Protein AF-A0AAD5LHU3-F1 (afdb_monomer_lite)

Foldseek 3Di: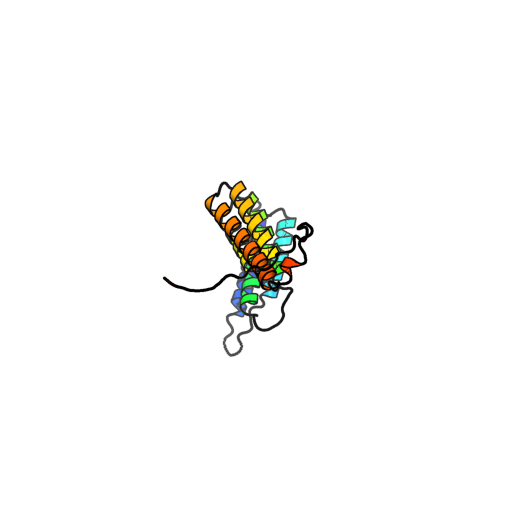
DPVVVVVVLVVLLVVLVVQQVVLCDDDDDDSPHRPLVVSLVSLQVSLVVCVVVVNLLSSLVSLVVSLVSLLVVVVVPVPDDDDDSQQVSLVSLQSSLVSCLVVLPLVSNVVSLVSSLVRDPDLVSNLVSLQVQLVSCVVSVNNVRNVVSVVSNVVSVVVVVVVVVVVDDPVVVVPPDPPDPDDDPDDDDDDDDDDD

Secondary structure (DSSP, 8-state):
--HHHHHHHHHHHHHHHHHHHHTT--SSS------HHHHHHHHHHHHHHHHHTT-HHHHHHHHHHHHHHHHHHHTT-TTS--SSHHHHHHHHHHHHHHHHHTTT-HHHHHHHHHHHHHH---HHHHHHHHHHHHHHHHHTT-HHHHHHHHHHHHHHHHHHHHHHHHHS-TTTTTT--TT-----------------

pLDDT: mean 73.48, std 20.43, range [30.03, 96.81]

Organism: NCBI:txid1820382

InterPro domains:
  IPR039494 Factor VIII intron 22 protein [PTHR16797] (5-161)

Structure (mmCIF, N/CA/C/O backbone):
data_AF-A0AAD5LHU3-F1
#
_entry.id   AF-A0AAD5LHU3-F1
#
loop_
_atom_site.group_PDB
_atom_site.id
_atom_site.type_symbol
_atom_site.label_atom_id
_atom_site.label_alt_id
_atom_site.label_comp_id
_atom_site.label_asym_id
_atom_site.label_entity_id
_atom_site.label_seq_id
_atom_site.pdbx_PDB_ins_code
_atom_site.Cartn_x
_atom_site.Cartn_y
_atom_site.Cartn_z
_atom_site.occupancy
_atom_site.B_iso_or_equiv
_atom_site.auth_seq_id
_atom_site.auth_comp_id
_atom_site.auth_asym_id
_atom_site.auth_atom_id
_atom_site.pdbx_PDB_model_num
ATOM 1 N N . MET A 1 1 ? -21.250 8.816 14.421 1.00 54.22 1 MET A N 1
ATOM 2 C CA . MET A 1 1 ? -20.133 7.956 14.856 1.00 54.22 1 MET A CA 1
ATOM 3 C C . MET A 1 1 ? -20.465 7.511 16.259 1.00 54.22 1 MET A C 1
ATOM 5 O O . MET A 1 1 ? -20.464 8.360 17.143 1.00 54.22 1 MET A O 1
ATOM 9 N N . ASP A 1 2 ? -20.831 6.249 16.451 1.00 59.06 2 ASP A N 1
ATOM 10 C CA . ASP A 1 2 ? -21.065 5.748 17.800 1.00 59.06 2 ASP A CA 1
ATOM 11 C C . ASP A 1 2 ? -19.693 5.473 18.430 1.00 59.06 2 ASP A C 1
ATOM 13 O O . ASP A 1 2 ? -18.902 4.695 17.894 1.00 59.06 2 ASP A O 1
ATOM 17 N N . MET A 1 3 ? -19.331 6.191 19.498 1.00 59.53 3 MET A N 1
ATOM 18 C CA . MET A 1 3 ? -17.995 6.070 20.112 1.00 59.53 3 MET A CA 1
ATOM 19 C C . MET A 1 3 ? -17.674 4.624 20.520 1.00 59.53 3 MET A C 1
ATOM 21 O O . MET A 1 3 ? -16.508 4.229 20.520 1.00 59.53 3 MET A O 1
ATOM 25 N N . LEU A 1 4 ? -18.713 3.837 20.807 1.00 58.97 4 LEU A N 1
ATOM 26 C CA . LEU A 1 4 ? -18.633 2.428 21.173 1.00 58.97 4 LEU A CA 1
ATOM 27 C C . LEU A 1 4 ? -17.990 1.553 20.083 1.00 58.97 4 LEU A C 1
ATOM 29 O O . LEU A 1 4 ? -17.100 0.766 20.399 1.00 58.97 4 LEU A O 1
ATOM 33 N N . GLU A 1 5 ? -18.340 1.734 18.806 1.00 75.44 5 GLU A N 1
ATOM 34 C CA . GLU A 1 5 ? -17.810 0.909 17.703 1.00 75.44 5 GLU A CA 1
ATOM 35 C C . GLU A 1 5 ? -16.321 1.185 17.438 1.00 75.44 5 GLU A C 1
ATOM 37 O O . GLU A 1 5 ? -15.526 0.274 17.182 1.00 75.44 5 GLU A O 1
ATOM 42 N N . LYS A 1 6 ? -15.905 2.452 17.569 1.00 76.06 6 LYS A N 1
ATOM 43 C CA . LYS A 1 6 ? -14.498 2.854 17.415 1.00 76.06 6 LYS A CA 1
ATOM 44 C C . LYS A 1 6 ? -13.629 2.321 18.557 1.00 76.06 6 LYS A C 1
ATOM 46 O O . LYS A 1 6 ? -12.493 1.901 18.324 1.00 76.06 6 LYS A O 1
ATOM 51 N N . ASP A 1 7 ? -14.147 2.323 19.782 1.00 81.88 7 ASP A N 1
ATOM 52 C CA . ASP A 1 7 ? -13.436 1.800 20.949 1.00 81.88 7 ASP A CA 1
ATOM 53 C C . ASP A 1 7 ? -13.269 0.280 20.890 1.00 81.88 7 ASP A C 1
ATOM 55 O O . ASP A 1 7 ? -12.210 -0.240 21.255 1.00 81.88 7 ASP A O 1
ATOM 59 N N . GLU A 1 8 ? -14.271 -0.445 20.395 1.00 85.44 8 GLU A N 1
ATOM 60 C CA . GLU A 1 8 ? -14.166 -1.886 20.153 1.00 85.44 8 GLU A CA 1
ATOM 61 C C . GLU A 1 8 ? -13.129 -2.216 19.078 1.00 85.44 8 GLU A C 1
ATOM 63 O O . GLU A 1 8 ? -12.274 -3.083 19.298 1.00 85.44 8 GLU A O 1
ATOM 68 N N . PHE A 1 9 ? -13.119 -1.469 17.968 1.00 87.88 9 PHE A N 1
ATOM 69 C CA . PHE A 1 9 ? -12.074 -1.581 16.951 1.00 87.88 9 PHE A CA 1
ATOM 70 C C . PHE A 1 9 ? -10.679 -1.355 17.547 1.00 87.88 9 PHE A C 1
ATOM 72 O O . PHE A 1 9 ? -9.788 -2.191 17.384 1.00 87.88 9 PHE A O 1
ATOM 79 N N . LEU A 1 10 ? -10.478 -0.256 18.283 1.00 88.50 10 LEU A N 1
ATOM 80 C CA . LEU A 1 10 ? -9.179 0.070 18.874 1.00 88.50 10 LEU A CA 1
ATOM 81 C C . LEU A 1 10 ? -8.730 -0.981 19.893 1.00 88.50 10 LEU A C 1
ATOM 83 O O . LEU A 1 10 ? -7.537 -1.288 19.961 1.00 88.50 10 LEU A O 1
ATOM 87 N N . LYS A 1 11 ? -9.654 -1.564 20.667 1.00 89.81 11 LYS A N 1
ATOM 88 C CA . LYS A 1 11 ? -9.355 -2.687 21.569 1.00 89.81 11 LYS A CA 1
ATOM 89 C C . LYS A 1 11 ? -8.884 -3.913 20.790 1.00 89.81 11 LYS A C 1
ATOM 91 O O . LYS A 1 11 ? -7.846 -4.473 21.144 1.00 89.81 11 LYS A O 1
ATOM 96 N N . ALA A 1 12 ? -9.589 -4.302 19.727 1.00 87.62 12 ALA A N 1
ATOM 97 C CA . ALA A 1 12 ? -9.205 -5.435 18.884 1.00 87.62 12 ALA A CA 1
ATOM 98 C C . ALA A 1 12 ? -7.842 -5.200 18.208 1.00 87.62 12 ALA A C 1
ATOM 100 O O . ALA A 1 12 ? -6.937 -6.025 18.331 1.00 87.62 12 ALA A O 1
ATOM 101 N N . TYR A 1 13 ? -7.652 -4.028 17.601 1.00 88.75 13 TYR A N 1
ATOM 102 C CA . TYR A 1 13 ? -6.412 -3.633 16.932 1.00 88.75 13 TYR A CA 1
ATOM 103 C C . TYR A 1 13 ? -5.209 -3.618 17.893 1.00 88.75 13 TYR A C 1
ATOM 105 O O . TYR A 1 13 ? -4.127 -4.130 17.589 1.00 88.75 13 TYR A O 1
ATOM 113 N N . ARG A 1 14 ? -5.380 -3.063 19.102 1.00 88.38 14 ARG A N 1
ATOM 114 C CA . ARG A 1 14 ? -4.341 -3.075 20.147 1.00 88.38 14 ARG A CA 1
ATOM 115 C C . ARG A 1 14 ? -4.085 -4.478 20.690 1.00 88.38 14 ARG A C 1
ATOM 117 O O . ARG A 1 14 ? -2.939 -4.784 21.005 1.00 88.38 14 ARG A O 1
ATOM 124 N N . SER A 1 15 ? -5.112 -5.322 20.788 1.00 88.00 15 SER A N 1
ATOM 125 C CA . SER A 1 15 ? -4.979 -6.716 21.225 1.00 88.00 15 SER A CA 1
ATOM 126 C C . SER A 1 15 ? -4.087 -7.515 20.273 1.00 88.00 15 SER A C 1
ATOM 128 O O . SER A 1 15 ? -3.132 -8.137 20.737 1.00 88.00 15 SER A O 1
ATOM 130 N N . ILE A 1 16 ? -4.310 -7.414 18.956 1.00 85.38 16 ILE A N 1
ATOM 131 C CA . ILE A 1 16 ? -3.467 -8.071 17.938 1.00 85.38 16 ILE A CA 1
ATOM 132 C C . ILE A 1 16 ? -2.004 -7.610 18.083 1.00 85.38 16 ILE A C 1
ATOM 134 O O . ILE A 1 16 ? -1.089 -8.426 18.211 1.00 85.38 16 ILE A O 1
ATOM 138 N N . ASN A 1 17 ? -1.776 -6.298 18.203 1.00 84.69 17 ASN A N 1
ATOM 139 C CA . ASN A 1 17 ? -0.438 -5.739 18.427 1.00 84.69 17 ASN A CA 1
ATOM 140 C C . ASN A 1 17 ? 0.211 -6.186 19.751 1.00 84.69 17 ASN A C 1
ATOM 142 O O . ASN A 1 17 ? 1.423 -6.397 19.825 1.00 84.69 17 ASN A O 1
ATOM 146 N N . ALA A 1 18 ? -0.571 -6.340 20.819 1.00 82.88 18 ALA A N 1
ATOM 147 C CA . ALA A 1 18 ? -0.074 -6.820 22.105 1.00 82.88 18 ALA A CA 1
ATOM 148 C C . ALA A 1 18 ? 0.293 -8.312 22.059 1.00 82.88 18 ALA A C 1
ATOM 150 O O . ALA A 1 18 ? 1.271 -8.715 22.691 1.00 82.88 18 ALA A O 1
ATOM 151 N N . GLN A 1 19 ? -0.455 -9.126 21.309 1.00 77.06 19 GLN A N 1
ATOM 152 C CA . GLN A 1 19 ? -0.152 -10.544 21.098 1.00 77.06 19 GLN A CA 1
ATOM 153 C C . GLN A 1 19 ? 1.153 -10.737 20.325 1.00 77.06 19 GLN A C 1
ATOM 155 O O . GLN A 1 19 ? 1.945 -11.606 20.698 1.00 77.06 19 GLN A O 1
ATOM 160 N N . LEU A 1 20 ? 1.420 -9.878 19.333 1.00 73.19 20 LEU A N 1
ATOM 161 C CA . LEU A 1 20 ? 2.723 -9.809 18.674 1.00 73.19 20 LEU A CA 1
ATOM 162 C C . LEU A 1 20 ? 3.827 -9.557 19.706 1.00 73.19 20 LEU A C 1
ATOM 164 O O . LEU A 1 20 ? 4.739 -10.368 19.809 1.00 73.19 20 LEU A O 1
ATOM 168 N N . ARG A 1 21 ? 3.704 -8.508 20.537 1.00 68.75 21 ARG A N 1
ATOM 169 C CA . ARG A 1 21 ? 4.713 -8.116 21.547 1.00 68.75 21 ARG A CA 1
ATOM 170 C C . ARG A 1 21 ? 4.948 -9.158 22.649 1.00 68.75 21 ARG A C 1
ATOM 172 O O . ARG A 1 21 ? 6.090 -9.364 23.050 1.00 68.75 21 ARG A O 1
ATOM 179 N N . LYS A 1 22 ? 3.900 -9.824 23.149 1.00 60.91 22 LYS A N 1
ATOM 180 C CA . LYS A 1 22 ? 4.006 -10.795 24.259 1.00 60.91 22 LYS A CA 1
ATOM 181 C C . LYS A 1 22 ? 4.823 -12.040 23.904 1.00 60.91 22 LYS A C 1
ATOM 183 O O . LYS A 1 22 ? 5.483 -12.582 24.782 1.00 60.91 22 LYS A O 1
ATOM 188 N N . LYS A 1 23 ? 4.831 -12.472 22.639 1.00 52.94 23 LYS A N 1
ATOM 189 C CA . LYS A 1 23 ? 5.648 -13.615 22.192 1.00 52.94 23 LYS A CA 1
ATOM 190 C C . LYS A 1 23 ? 7.150 -13.285 22.071 1.00 52.94 23 LYS A C 1
ATOM 192 O O . LYS A 1 23 ? 7.940 -14.209 21.936 1.00 52.94 23 LYS A O 1
ATOM 197 N N . PHE A 1 24 ? 7.564 -12.016 22.191 1.00 50.53 24 PHE A N 1
ATOM 198 C CA . PHE A 1 24 ? 8.985 -11.620 22.203 1.00 50.53 24 PHE A CA 1
ATOM 199 C C . PHE A 1 24 ? 9.648 -11.691 23.590 1.00 50.53 24 PHE A C 1
ATOM 201 O O . PHE A 1 24 ? 10.870 -11.596 23.676 1.00 50.53 24 PHE A O 1
ATOM 208 N N . VAL A 1 25 ? 8.884 -11.842 24.679 1.00 47.84 25 VAL A N 1
ATOM 209 C CA . VAL A 1 25 ? 9.419 -11.792 26.053 1.00 47.84 25 VAL A CA 1
ATOM 210 C C . VAL A 1 25 ? 9.308 -13.170 26.706 1.00 47.84 25 VAL A C 1
ATOM 212 O O . VAL A 1 25 ? 8.416 -13.433 27.508 1.00 47.84 25 VAL A O 1
ATOM 215 N N . GLY A 1 26 ? 10.220 -14.068 26.328 1.00 45.75 26 GLY A N 1
ATOM 216 C CA . GLY A 1 26 ? 10.422 -15.375 26.955 1.00 45.75 26 GLY A CA 1
ATOM 217 C C . GLY A 1 26 ? 11.779 -15.435 27.654 1.00 45.75 26 GLY A C 1
ATOM 218 O O . GLY A 1 26 ? 12.819 -15.525 27.007 1.00 45.75 26 GLY A O 1
ATOM 219 N N . PHE A 1 27 ? 11.762 -15.363 28.983 1.00 47.97 27 PHE A N 1
ATOM 220 C CA . PHE A 1 27 ? 12.901 -15.638 29.857 1.00 47.97 27 PHE A CA 1
ATOM 221 C C . PHE A 1 27 ? 13.326 -17.111 29.676 1.00 47.97 27 PHE A C 1
ATOM 223 O O . PHE A 1 27 ? 12.501 -18.000 29.850 1.00 47.97 27 PHE A O 1
ATOM 230 N N . ARG A 1 28 ? 14.616 -17.342 29.384 1.00 44.88 28 ARG A N 1
ATOM 231 C CA . ARG A 1 28 ? 15.294 -18.638 29.139 1.00 44.88 28 ARG A CA 1
ATOM 232 C C . ARG A 1 28 ? 14.898 -19.394 27.856 1.00 44.88 28 ARG A C 1
ATOM 234 O O . ARG A 1 28 ? 13.842 -19.997 27.768 1.00 44.88 28 ARG A O 1
ATOM 241 N N . GLN A 1 29 ? 15.867 -19.426 26.934 1.00 46.44 29 GLN A N 1
ATOM 242 C CA . GLN A 1 29 ? 16.130 -20.490 25.952 1.00 46.44 29 GLN A CA 1
ATOM 243 C C . GLN A 1 29 ? 14.925 -20.994 25.144 1.00 46.44 29 GLN A C 1
ATOM 245 O O . GLN A 1 29 ? 14.477 -22.114 25.320 1.00 46.44 29 GLN A O 1
ATOM 250 N N . GLU A 1 30 ? 14.445 -20.148 24.236 1.00 37.66 30 GLU A N 1
ATOM 251 C CA . GLU A 1 30 ? 14.108 -20.452 22.834 1.00 37.66 30 GLU A CA 1
ATOM 252 C C . GLU A 1 30 ? 13.342 -19.237 22.309 1.00 37.66 30 GLU A C 1
ATOM 254 O O . GLU A 1 30 ? 12.244 -18.925 22.770 1.00 37.66 30 GLU A O 1
ATOM 259 N N . ILE A 1 31 ? 13.934 -18.499 21.368 1.00 42.28 31 ILE A N 1
ATOM 260 C CA . ILE A 1 31 ? 13.263 -17.387 20.688 1.00 42.28 31 ILE A CA 1
ATOM 261 C C . ILE A 1 31 ? 12.159 -18.008 19.819 1.00 42.28 31 ILE A C 1
ATOM 263 O O . ILE A 1 31 ? 12.370 -18.312 18.645 1.00 42.28 31 ILE A O 1
ATOM 267 N N . ARG A 1 32 ? 10.980 -18.270 20.400 1.00 45.50 32 ARG A N 1
ATOM 268 C CA . ARG A 1 32 ? 9.795 -18.656 19.631 1.00 45.50 32 ARG A CA 1
ATOM 269 C C . ARG A 1 32 ? 9.441 -17.474 18.742 1.00 45.50 32 ARG A C 1
ATOM 271 O O . ARG A 1 32 ? 9.128 -16.393 19.237 1.00 45.50 32 ARG A O 1
ATOM 278 N N . ARG A 1 33 ? 9.534 -17.678 17.426 1.00 53.25 33 ARG A N 1
ATOM 279 C CA . ARG A 1 33 ? 9.178 -16.666 16.429 1.00 53.25 33 ARG A CA 1
ATOM 280 C C . ARG A 1 33 ? 7.782 -16.106 16.752 1.00 53.25 33 ARG A C 1
ATOM 282 O O . ARG A 1 33 ? 6.903 -16.881 17.146 1.00 53.25 33 ARG A O 1
ATOM 289 N N . PRO A 1 34 ? 7.558 -14.790 16.599 1.00 57.44 34 PRO A N 1
ATOM 290 C CA . PRO A 1 34 ? 6.214 -14.231 16.671 1.00 57.44 34 PRO A CA 1
ATOM 291 C C . PRO A 1 34 ? 5.335 -15.012 15.696 1.00 57.44 34 PRO A C 1
ATOM 293 O O . PRO A 1 34 ? 5.782 -15.303 14.585 1.00 57.44 34 PRO A O 1
ATOM 296 N N . ASN A 1 35 ? 4.117 -15.381 16.100 1.00 69.19 35 ASN A N 1
ATOM 297 C CA . ASN A 1 35 ? 3.202 -16.047 15.173 1.00 69.19 35 ASN A CA 1
ATOM 298 C C . ASN A 1 35 ? 2.599 -14.975 14.265 1.00 69.19 35 ASN A C 1
ATOM 300 O O . ASN A 1 35 ? 1.500 -14.486 14.511 1.00 69.19 35 ASN A O 1
ATOM 304 N N . VAL A 1 36 ? 3.416 -14.496 13.326 1.00 74.88 36 VAL A N 1
ATOM 305 C CA . VAL A 1 36 ? 3.076 -13.387 12.436 1.00 74.88 36 VAL A CA 1
ATOM 306 C C . VAL A 1 36 ? 1.867 -13.750 11.580 1.00 74.88 36 VAL A C 1
ATOM 308 O O . VAL A 1 36 ? 1.004 -12.901 11.402 1.00 74.88 36 VAL A O 1
ATOM 311 N N . THR A 1 37 ? 1.741 -15.018 11.188 1.00 77.38 37 THR A N 1
ATOM 312 C CA . THR A 1 37 ? 0.581 -15.542 10.459 1.00 77.38 37 THR A CA 1
ATOM 313 C C . THR A 1 37 ? -0.725 -15.356 11.239 1.00 77.38 37 THR A C 1
ATOM 315 O O . THR A 1 37 ? -1.670 -14.805 10.693 1.00 77.38 37 THR A O 1
ATOM 318 N N . ASP A 1 38 ? -0.770 -15.672 12.546 1.00 80.88 38 ASP A N 1
ATOM 319 C CA . ASP A 1 38 ? -1.979 -15.432 13.368 1.00 80.88 38 ASP A CA 1
ATOM 320 C C . ASP A 1 38 ? -2.356 -13.943 13.411 1.00 80.88 38 ASP A C 1
ATOM 322 O O . ASP A 1 38 ? -3.530 -13.579 13.484 1.00 80.88 38 ASP A O 1
ATOM 326 N N . ALA A 1 39 ? -1.350 -13.064 13.451 1.00 84.00 39 ALA A N 1
ATOM 327 C CA . ALA A 1 39 ? -1.579 -11.628 13.515 1.00 84.00 39 ALA A CA 1
ATOM 328 C C . ALA A 1 39 ? -2.087 -11.085 12.176 1.00 84.00 39 ALA A C 1
ATOM 330 O O . ALA A 1 39 ? -2.971 -10.231 12.172 1.00 84.00 39 ALA A O 1
ATOM 331 N N . VAL A 1 40 ? -1.560 -11.599 11.067 1.00 84.56 40 VAL A N 1
ATOM 332 C CA . VAL A 1 40 ? -1.994 -11.287 9.700 1.00 84.56 40 VAL A CA 1
ATOM 333 C C . VAL A 1 40 ? -3.442 -11.726 9.503 1.00 84.56 40 VAL A C 1
ATOM 335 O O . VAL A 1 40 ? -4.280 -10.875 9.207 1.00 84.56 40 VAL A O 1
ATOM 338 N N . ASP A 1 41 ? -3.777 -12.974 9.842 1.00 85.62 41 ASP A N 1
ATOM 339 C CA . ASP A 1 41 ? -5.160 -13.471 9.847 1.00 85.62 41 ASP A CA 1
ATOM 340 C C . ASP A 1 41 ? -6.068 -12.612 10.741 1.00 85.62 41 ASP A C 1
ATOM 342 O O . ASP A 1 41 ? -7.221 -12.315 10.412 1.00 85.62 41 ASP A O 1
ATOM 346 N N . GLY A 1 42 ? -5.555 -12.181 11.897 1.00 87.69 42 GLY A N 1
ATOM 347 C CA . GLY A 1 42 ? -6.245 -11.276 12.811 1.00 87.69 42 GLY A CA 1
ATOM 348 C C . GLY A 1 42 ? -6.575 -9.925 12.172 1.00 87.69 42 GLY A C 1
ATOM 349 O O . GLY A 1 42 ? -7.707 -9.446 12.300 1.00 87.69 42 GLY A O 1
ATOM 350 N N . PHE A 1 43 ? -5.617 -9.319 11.467 1.00 90.44 43 PHE A N 1
ATOM 351 C CA . PHE A 1 43 ? -5.809 -8.051 10.767 1.00 90.44 43 PHE A CA 1
ATOM 352 C C . PHE A 1 43 ? -6.731 -8.186 9.553 1.00 90.44 43 PHE A C 1
ATOM 354 O O . PHE A 1 43 ? -7.593 -7.328 9.367 1.00 90.44 43 PHE A O 1
ATOM 361 N N . GLU A 1 44 ? -6.640 -9.260 8.771 1.00 88.50 44 GLU A N 1
ATOM 362 C CA . GLU A 1 44 ? -7.551 -9.497 7.643 1.00 88.50 44 GLU A CA 1
ATOM 363 C C . GLU A 1 44 ? -8.995 -9.729 8.102 1.00 88.50 44 GLU A C 1
ATOM 365 O O . GLU A 1 44 ? -9.944 -9.165 7.551 1.00 88.50 44 GLU A O 1
ATOM 370 N N . ASN A 1 45 ? -9.186 -10.507 9.170 1.00 90.44 45 ASN A N 1
ATOM 371 C CA . ASN A 1 45 ? -10.501 -10.704 9.778 1.00 90.44 45 ASN A CA 1
ATOM 372 C C . ASN A 1 45 ? -11.084 -9.397 10.319 1.00 90.44 45 ASN A C 1
ATOM 374 O O . ASN A 1 45 ? -12.277 -9.137 10.149 1.00 90.44 45 ASN A O 1
ATOM 378 N N . LEU A 1 46 ? -10.259 -8.567 10.964 1.00 91.00 46 LEU A N 1
ATOM 379 C CA . LEU A 1 46 ? -10.685 -7.252 11.431 1.00 91.00 46 LEU A CA 1
ATOM 380 C C . LEU A 1 46 ? -11.020 -6.331 10.251 1.00 91.00 46 LEU A C 1
ATOM 382 O O . LEU A 1 46 ? -12.042 -5.655 10.300 1.00 91.00 46 LEU A O 1
ATOM 386 N N . SER A 1 47 ? -10.225 -6.359 9.177 1.00 89.56 47 SER A N 1
ATOM 387 C CA . SER A 1 47 ? -10.476 -5.597 7.950 1.00 89.56 47 SER A CA 1
ATOM 388 C C . SER A 1 47 ? -11.839 -5.924 7.348 1.00 89.56 47 SER A C 1
ATOM 390 O O . SER A 1 47 ? -12.609 -5.000 7.095 1.00 89.56 47 SER A O 1
ATOM 392 N N . ARG A 1 48 ? -12.168 -7.213 7.177 1.00 89.31 48 ARG A N 1
ATOM 393 C CA . ARG A 1 48 ? -13.468 -7.643 6.633 1.00 89.31 48 ARG A CA 1
ATOM 394 C C . ARG A 1 48 ? -14.634 -7.137 7.474 1.00 89.31 48 ARG A C 1
ATOM 396 O O . ARG A 1 48 ? -15.537 -6.516 6.935 1.00 89.31 48 ARG A O 1
ATOM 403 N N . LYS A 1 49 ? -14.549 -7.276 8.800 1.00 90.06 49 LYS A N 1
ATOM 404 C CA . LYS A 1 49 ? -15.576 -6.754 9.717 1.00 90.06 49 LYS A CA 1
ATOM 405 C C . LYS A 1 49 ? -15.753 -5.242 9.598 1.00 90.06 49 LYS A C 1
ATOM 407 O O . LYS A 1 49 ? -16.875 -4.759 9.617 1.00 90.06 49 LYS A O 1
ATOM 412 N N . GLN A 1 50 ? -14.658 -4.488 9.489 1.00 88.75 50 GLN A N 1
ATOM 413 C CA . GLN A 1 50 ? -14.745 -3.038 9.306 1.00 88.75 50 GLN A CA 1
ATOM 414 C C . GLN A 1 50 ? -15.346 -2.677 7.945 1.00 88.75 50 GLN A C 1
ATOM 416 O O . GLN A 1 50 ? -16.121 -1.731 7.864 1.00 88.75 50 GLN A O 1
ATOM 421 N N . LEU A 1 51 ? -15.044 -3.446 6.896 1.00 87.25 51 LEU A N 1
ATOM 422 C CA . LEU A 1 51 ? -15.635 -3.256 5.575 1.00 87.25 51 LEU A CA 1
ATOM 423 C C . LEU A 1 51 ? -17.145 -3.538 5.572 1.00 87.25 51 LEU A C 1
ATOM 425 O O . LEU A 1 51 ? -17.889 -2.740 5.010 1.00 87.25 51 LEU A O 1
ATOM 429 N N . ASP A 1 52 ? -17.593 -4.604 6.243 1.00 87.81 52 ASP A N 1
ATOM 430 C CA . ASP A 1 52 ? -19.017 -4.953 6.386 1.00 87.81 52 ASP A CA 1
ATOM 431 C C . ASP A 1 52 ? -19.808 -3.856 7.117 1.00 87.81 52 ASP A C 1
ATOM 433 O O . ASP A 1 52 ? -20.977 -3.613 6.824 1.00 87.81 52 ASP A O 1
ATOM 437 N N . LEU A 1 53 ? -19.150 -3.152 8.042 1.00 87.19 53 LEU A N 1
ATOM 438 C CA . LEU A 1 53 ? -19.693 -1.992 8.752 1.00 87.19 53 LEU A CA 1
ATOM 439 C C . LEU A 1 53 ? -19.584 -0.678 7.949 1.00 87.19 53 LEU A C 1
ATOM 441 O O . LEU A 1 53 ? -20.031 0.368 8.411 1.00 87.19 53 LEU A O 1
ATOM 445 N N . GLY A 1 54 ? -18.985 -0.706 6.754 1.00 84.75 54 GLY A N 1
ATOM 446 C CA . GLY A 1 54 ? -18.788 0.466 5.894 1.00 84.75 54 GLY A CA 1
ATOM 447 C C . GLY A 1 54 ? -17.569 1.331 6.244 1.00 84.75 54 GLY A C 1
ATOM 448 O O . GLY A 1 54 ? -17.355 2.373 5.624 1.00 84.75 54 GLY A O 1
ATOM 449 N N . PHE A 1 55 ? -16.729 0.914 7.194 1.00 86.19 55 PHE A N 1
ATOM 450 C CA . PHE A 1 55 ? -15.516 1.628 7.601 1.00 86.19 55 PHE A CA 1
ATOM 451 C C . PHE A 1 55 ? -14.320 1.273 6.704 1.00 86.19 55 PHE A C 1
ATOM 453 O O . PHE A 1 55 ? -13.412 0.522 7.074 1.00 86.19 55 PHE A O 1
ATOM 460 N N . THR A 1 56 ? -14.300 1.855 5.507 1.00 86.12 56 THR A N 1
ATOM 461 C CA . THR A 1 56 ? -13.287 1.596 4.470 1.00 86.12 56 THR A CA 1
ATOM 462 C C . THR A 1 56 ? -11.866 1.985 4.894 1.00 86.12 56 THR A C 1
ATOM 464 O O . THR A 1 56 ? -10.938 1.208 4.680 1.00 86.12 56 THR A O 1
ATOM 467 N N . GLU A 1 57 ? -11.685 3.122 5.573 1.00 87.31 57 GLU A N 1
ATOM 468 C CA . GLU A 1 57 ? -10.380 3.571 6.091 1.00 87.31 57 GLU A CA 1
ATOM 469 C C . GLU A 1 57 ? -9.781 2.614 7.125 1.00 87.31 57 GLU A C 1
ATOM 471 O O . GLU A 1 57 ? -8.607 2.252 7.047 1.00 87.31 57 GLU A O 1
ATOM 476 N N . LEU A 1 58 ? -10.593 2.180 8.094 1.00 88.50 58 LEU A N 1
ATOM 477 C CA . LEU A 1 58 ? -10.151 1.257 9.142 1.00 88.50 58 LEU A CA 1
ATOM 478 C C . LEU A 1 58 ? -9.824 -0.114 8.550 1.00 88.50 58 LEU A C 1
ATOM 480 O O . LEU A 1 58 ? -8.846 -0.750 8.947 1.00 88.50 58 LEU A O 1
ATOM 484 N N . SER A 1 59 ? -10.606 -0.539 7.556 1.00 88.81 59 SER A N 1
ATOM 485 C CA . SER A 1 59 ? -10.303 -1.719 6.758 1.00 88.81 59 SER A CA 1
ATOM 486 C C . SER A 1 59 ? -8.952 -1.585 6.040 1.00 88.81 59 SER A C 1
ATOM 488 O O . SER A 1 59 ? -8.133 -2.496 6.142 1.00 88.81 59 SER A O 1
ATOM 490 N N . ALA A 1 60 ? -8.690 -0.469 5.352 1.00 89.44 60 ALA A N 1
ATOM 491 C CA . ALA A 1 60 ? -7.428 -0.235 4.643 1.00 89.44 60 ALA A CA 1
ATOM 492 C C . ALA A 1 60 ? -6.222 -0.204 5.591 1.00 89.44 60 ALA A C 1
ATOM 494 O O . ALA A 1 60 ? -5.201 -0.825 5.311 1.00 89.44 60 ALA A O 1
ATOM 495 N N . ALA A 1 61 ? -6.355 0.428 6.761 1.00 90.06 61 ALA A N 1
ATOM 496 C CA . ALA A 1 61 ? -5.311 0.419 7.784 1.00 90.06 61 ALA A CA 1
ATOM 497 C C . ALA A 1 61 ? -4.978 -1.005 8.267 1.00 90.06 61 ALA A C 1
ATOM 499 O O . ALA A 1 61 ? -3.811 -1.333 8.478 1.00 90.06 61 ALA A O 1
ATOM 500 N N . CYS A 1 62 ? -5.986 -1.875 8.402 1.00 90.25 62 CYS A N 1
ATOM 501 C CA . CYS A 1 62 ? -5.772 -3.275 8.767 1.00 90.25 62 CYS A CA 1
ATOM 502 C C . CYS A 1 62 ? -5.072 -4.070 7.653 1.00 90.25 62 CYS A C 1
ATOM 504 O O . CYS A 1 62 ? -4.139 -4.814 7.948 1.00 90.25 62 CYS A O 1
ATOM 506 N N . ARG A 1 63 ? -5.462 -3.886 6.382 1.00 90.25 63 ARG A N 1
ATOM 507 C CA . ARG A 1 63 ? -4.783 -4.526 5.235 1.00 90.25 63 ARG A CA 1
ATOM 508 C C . ARG A 1 63 ? -3.329 -4.071 5.111 1.00 90.25 63 ARG A C 1
ATOM 510 O O . ARG A 1 63 ? -2.447 -4.899 4.901 1.00 90.25 63 ARG A O 1
ATOM 517 N N . LEU A 1 64 ? -3.064 -2.782 5.322 1.00 90.69 64 LEU A N 1
ATOM 518 C CA . LEU A 1 64 ? -1.708 -2.238 5.349 1.00 90.69 64 LEU A CA 1
ATOM 519 C C . LEU A 1 64 ? -0.867 -2.864 6.474 1.00 90.69 64 LEU A C 1
ATOM 521 O O . LEU A 1 64 ? 0.275 -3.259 6.236 1.00 90.69 64 LEU A O 1
ATOM 525 N N . ALA A 1 65 ? -1.427 -2.999 7.680 1.00 89.50 65 ALA A N 1
ATOM 526 C CA . ALA A 1 65 ? -0.744 -3.642 8.805 1.00 89.50 65 ALA A CA 1
ATOM 527 C C . ALA A 1 65 ? -0.423 -5.122 8.522 1.00 89.50 65 ALA A C 1
ATOM 529 O O . ALA A 1 65 ? 0.691 -5.569 8.800 1.00 89.50 65 ALA A O 1
ATOM 530 N N . ALA A 1 66 ? -1.361 -5.863 7.922 1.00 88.25 66 ALA A N 1
ATOM 531 C CA . ALA A 1 66 ? -1.148 -7.243 7.485 1.00 88.25 66 ALA A CA 1
ATOM 532 C C . ALA A 1 66 ? 0.005 -7.342 6.466 1.00 88.25 66 ALA A C 1
ATOM 534 O O . ALA A 1 66 ? 0.954 -8.102 6.670 1.00 88.25 66 ALA A O 1
ATOM 535 N N . ALA A 1 67 ? -0.011 -6.497 5.432 1.00 86.50 67 ALA A N 1
ATOM 536 C CA . ALA A 1 67 ? 1.016 -6.482 4.391 1.00 86.50 67 ALA A CA 1
ATOM 537 C C . ALA A 1 67 ? 2.422 -6.147 4.936 1.00 86.50 67 ALA A C 1
ATOM 539 O O . ALA A 1 67 ? 3.418 -6.764 4.551 1.00 86.50 67 ALA A O 1
ATOM 540 N N . GLN A 1 68 ? 2.520 -5.204 5.882 1.00 86.56 68 GLN A N 1
ATOM 541 C CA . GLN A 1 68 ? 3.786 -4.844 6.536 1.00 86.56 68 GLN A CA 1
ATOM 542 C C . GLN A 1 68 ? 4.367 -5.988 7.378 1.00 86.56 68 GLN A C 1
ATOM 544 O O . GLN A 1 68 ? 5.585 -6.198 7.386 1.00 86.56 68 GLN A O 1
ATOM 549 N N . LEU A 1 69 ? 3.513 -6.738 8.077 1.00 82.56 69 LEU A N 1
ATOM 550 C CA . LEU A 1 69 ? 3.932 -7.876 8.891 1.00 82.56 69 LEU A CA 1
ATOM 551 C C . LEU A 1 69 ? 4.464 -9.024 8.033 1.00 82.56 69 LEU A C 1
ATOM 553 O O . LEU A 1 69 ? 5.552 -9.534 8.308 1.00 82.56 69 LEU A O 1
ATOM 557 N N . GLU A 1 70 ? 3.773 -9.368 6.954 1.00 76.88 70 GLU A N 1
ATOM 558 C CA . GLU A 1 70 ? 4.209 -10.407 6.013 1.00 76.88 70 GLU A CA 1
ATOM 559 C C . GLU A 1 70 ? 5.522 -10.048 5.311 1.00 76.88 70 GLU A C 1
ATOM 561 O O . GLU A 1 70 ? 6.430 -10.881 5.192 1.00 76.88 70 GLU A O 1
ATOM 566 N N . ARG A 1 71 ? 5.699 -8.773 4.938 1.00 75.56 71 ARG A N 1
ATOM 567 C CA . ARG A 1 71 ? 6.980 -8.276 4.419 1.00 75.56 71 ARG A CA 1
ATOM 568 C C . ARG A 1 71 ? 8.117 -8.502 5.419 1.00 75.56 71 ARG A C 1
ATOM 570 O O . ARG A 1 71 ? 9.203 -8.927 5.024 1.00 75.56 71 ARG A O 1
ATOM 577 N N . SER A 1 72 ? 7.880 -8.256 6.709 1.00 73.38 72 SER A N 1
ATOM 578 C CA . SER A 1 72 ? 8.894 -8.457 7.753 1.00 73.38 72 SER A CA 1
ATOM 579 C C . SER A 1 72 ? 9.300 -9.929 7.931 1.00 73.38 72 SER A C 1
ATOM 581 O O . SER A 1 72 ? 10.444 -10.217 8.286 1.00 73.38 72 SER A O 1
ATOM 583 N N . VAL A 1 73 ? 8.400 -10.874 7.638 1.00 69.06 73 VAL A N 1
ATOM 584 C CA . VAL A 1 73 ? 8.693 -12.31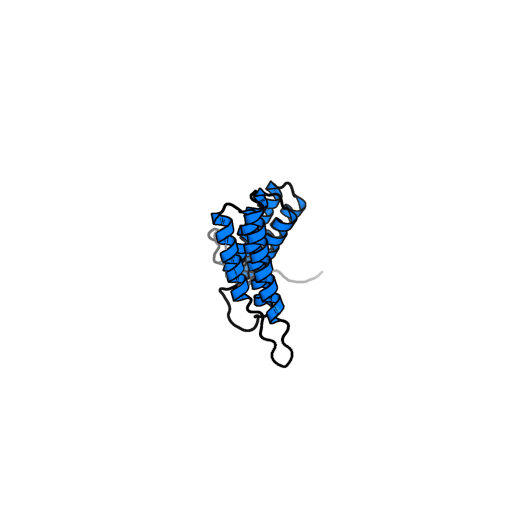7 7.658 1.00 69.06 73 VAL A CA 1
ATOM 585 C C . VAL A 1 73 ? 9.436 -12.736 6.398 1.00 69.06 73 VAL A C 1
ATOM 587 O O . VAL A 1 73 ? 10.440 -13.441 6.492 1.00 69.06 73 VAL A O 1
ATOM 590 N N . SER A 1 74 ? 8.993 -12.256 5.237 1.00 62.66 74 SER A N 1
ATOM 591 C CA . SER A 1 74 ? 9.560 -12.603 3.929 1.00 62.66 74 SER A CA 1
ATOM 592 C C . SER A 1 74 ? 11.028 -12.184 3.795 1.00 62.66 74 SER A C 1
ATOM 594 O O . SER A 1 74 ? 11.846 -12.963 3.310 1.00 62.66 74 SER A O 1
ATOM 596 N N . ILE A 1 75 ? 11.405 -11.009 4.319 1.00 59.56 75 ILE A N 1
ATOM 597 C CA . ILE A 1 75 ? 12.808 -10.546 4.357 1.00 59.56 75 ILE A CA 1
ATOM 598 C C . ILE A 1 75 ? 13.699 -11.495 5.185 1.00 59.56 75 ILE A C 1
ATOM 600 O O . ILE A 1 75 ? 14.880 -11.655 4.891 1.00 59.56 75 ILE A O 1
ATOM 604 N N . ASN A 1 76 ? 13.136 -12.165 6.193 1.00 52.16 76 ASN A N 1
ATOM 605 C CA . ASN A 1 76 ? 13.859 -13.089 7.071 1.00 52.16 76 ASN A CA 1
ATOM 606 C C . ASN A 1 76 ? 13.800 -14.558 6.602 1.00 52.16 76 ASN A C 1
ATOM 608 O O . ASN A 1 76 ? 14.536 -15.399 7.120 1.00 52.16 76 ASN A O 1
ATOM 612 N N . ALA A 1 77 ? 12.933 -14.884 5.638 1.00 52.06 77 ALA A N 1
ATOM 613 C CA . ALA A 1 77 ? 12.663 -16.242 5.160 1.00 52.06 77 ALA A CA 1
ATOM 614 C C . ALA A 1 77 ? 13.396 -16.608 3.854 1.00 52.06 77 ALA A C 1
ATOM 616 O O . ALA A 1 77 ? 13.084 -17.636 3.256 1.00 52.06 77 ALA A O 1
ATOM 617 N N . VAL A 1 78 ? 14.413 -15.830 3.454 1.00 49.19 78 VAL A N 1
ATOM 618 C CA . VAL A 1 78 ? 15.223 -15.971 2.216 1.00 49.19 78 VAL A CA 1
ATOM 619 C C . VAL A 1 78 ? 15.820 -17.378 1.992 1.00 49.19 78 VAL A C 1
ATOM 621 O O . VAL A 1 78 ? 16.362 -17.657 0.929 1.00 49.19 78 VAL A O 1
ATOM 624 N N . SER A 1 79 ? 15.693 -18.311 2.938 1.00 44.97 79 SER A N 1
ATOM 625 C CA . SER A 1 79 ? 16.231 -19.656 2.777 1.00 44.97 79 SER A CA 1
ATOM 626 C C . SER A 1 79 ? 15.321 -20.681 2.099 1.00 44.97 79 SER A C 1
ATOM 628 O O . SER A 1 79 ? 15.908 -21.581 1.522 1.00 44.97 79 SER A O 1
ATOM 630 N N . ASN A 1 80 ? 13.982 -20.661 2.151 1.00 40.84 80 ASN A N 1
ATOM 631 C CA . ASN A 1 80 ? 13.216 -21.811 1.629 1.00 40.84 80 ASN A CA 1
ATOM 632 C C . ASN A 1 80 ? 11.788 -21.452 1.187 1.00 40.84 80 ASN A C 1
ATOM 634 O O . ASN A 1 80 ? 10.980 -21.019 2.001 1.00 40.84 80 ASN A O 1
ATOM 638 N N . ASN A 1 81 ? 11.486 -21.784 -0.071 1.00 42.03 81 ASN A N 1
ATOM 639 C CA . ASN A 1 81 ? 10.193 -21.773 -0.773 1.00 42.03 81 ASN A CA 1
ATOM 640 C C . ASN A 1 81 ? 9.856 -20.495 -1.551 1.00 42.03 81 ASN A C 1
ATOM 642 O O . ASN A 1 81 ? 9.295 -19.526 -1.050 1.00 42.03 81 ASN A O 1
ATOM 646 N N . GLY A 1 82 ? 10.184 -20.555 -2.842 1.00 49.06 82 GLY A N 1
ATOM 647 C CA . GLY A 1 82 ? 9.798 -19.577 -3.842 1.00 49.06 82 GLY A CA 1
ATOM 648 C C . GLY A 1 82 ? 8.307 -19.601 -4.193 1.00 49.06 82 GLY A C 1
ATOM 649 O O . GLY A 1 82 ? 7.575 -20.544 -3.906 1.00 49.06 82 GLY A O 1
ATOM 650 N N . THR A 1 83 ? 7.933 -18.518 -4.872 1.00 45.12 83 THR A N 1
ATOM 651 C CA . THR A 1 83 ? 6.860 -18.367 -5.872 1.00 45.12 83 THR A CA 1
ATOM 652 C C . THR A 1 83 ? 5.413 -18.075 -5.474 1.00 45.12 83 THR A C 1
ATOM 654 O O . THR A 1 83 ? 4.663 -17.745 -6.386 1.00 45.12 83 THR A O 1
ATOM 657 N N . LYS A 1 84 ? 4.992 -18.036 -4.199 1.00 47.53 84 LYS A N 1
ATOM 658 C CA . LYS A 1 84 ? 3.600 -17.605 -3.880 1.00 47.53 84 LYS A CA 1
ATOM 659 C C . LYS A 1 84 ? 3.431 -16.434 -2.915 1.00 47.53 84 LYS A C 1
ATOM 661 O O . LYS A 1 84 ? 2.481 -15.679 -3.066 1.00 47.53 84 LYS A O 1
ATOM 666 N N . GLN A 1 85 ? 4.372 -16.203 -2.005 1.00 51.31 85 GLN A N 1
ATOM 667 C CA . GLN A 1 85 ? 4.195 -15.186 -0.960 1.00 51.31 85 GLN A CA 1
ATOM 668 C C . GLN A 1 85 ? 4.298 -13.729 -1.450 1.00 51.31 85 GLN A C 1
ATOM 670 O O . GLN A 1 85 ? 3.823 -12.842 -0.770 1.00 51.31 85 GLN A O 1
ATOM 675 N N . GLY A 1 86 ? 4.874 -13.428 -2.619 1.00 52.78 86 GLY A N 1
ATOM 676 C CA . GLY A 1 86 ? 5.045 -12.026 -3.055 1.00 52.78 86 GLY A CA 1
ATOM 677 C C . GLY A 1 86 ? 3.812 -11.374 -3.702 1.00 52.78 86 GLY A C 1
ATOM 678 O O . GLY A 1 86 ? 3.628 -10.164 -3.600 1.00 52.78 86 GLY A O 1
ATOM 679 N N . ALA A 1 87 ? 2.970 -12.156 -4.388 1.00 54.62 87 ALA A N 1
ATOM 680 C CA . ALA A 1 87 ? 1.893 -11.621 -5.230 1.00 54.62 87 ALA A CA 1
ATOM 681 C C . ALA A 1 87 ? 0.613 -11.296 -4.442 1.00 54.62 87 ALA A C 1
ATOM 683 O O . ALA A 1 87 ? -0.036 -10.287 -4.708 1.00 54.62 87 ALA A O 1
ATOM 684 N N . GLU A 1 88 ? 0.269 -12.117 -3.446 1.00 62.31 88 GLU A N 1
ATOM 685 C CA . GLU A 1 88 ? -0.948 -11.940 -2.641 1.00 62.31 88 GLU A CA 1
ATOM 686 C C . GLU A 1 88 ? -0.895 -10.655 -1.790 1.00 62.31 88 GLU A C 1
ATOM 688 O O . GLU A 1 88 ? -1.911 -9.983 -1.626 1.00 62.31 88 GLU A O 1
ATOM 693 N N . TYR A 1 89 ? 0.292 -10.225 -1.344 1.00 69.75 89 TYR A N 1
ATOM 694 C CA . TYR A 1 89 ? 0.438 -9.031 -0.497 1.00 69.75 89 TYR A CA 1
ATOM 695 C C . TYR A 1 89 ? 0.646 -7.727 -1.266 1.00 69.75 89 TYR A C 1
ATOM 697 O O . TYR A 1 89 ? 0.308 -6.658 -0.754 1.00 69.75 89 TYR A O 1
ATOM 705 N N . ASN A 1 90 ? 1.148 -7.795 -2.503 1.00 80.06 90 ASN A N 1
ATOM 706 C CA . ASN A 1 90 ? 1.117 -6.648 -3.409 1.00 80.06 90 ASN A CA 1
ATOM 707 C C . ASN A 1 90 ? -0.332 -6.144 -3.555 1.00 80.06 90 ASN A C 1
ATOM 709 O O . ASN A 1 90 ? -0.572 -4.944 -3.422 1.00 80.06 90 ASN A O 1
ATOM 713 N N . ASN A 1 91 ? -1.296 -7.065 -3.673 1.00 84.94 91 ASN A N 1
ATOM 714 C CA . ASN A 1 91 ? -2.717 -6.726 -3.730 1.00 84.94 91 ASN A CA 1
ATOM 715 C C . ASN A 1 91 ? -3.191 -5.990 -2.468 1.00 84.94 91 ASN A C 1
ATOM 717 O O . ASN A 1 91 ? -3.849 -4.961 -2.592 1.00 84.94 91 ASN A O 1
ATOM 721 N N . LEU A 1 92 ? -2.821 -6.443 -1.262 1.00 85.19 92 LEU A N 1
ATOM 722 C CA . LEU A 1 92 ? -3.214 -5.766 -0.015 1.00 85.19 92 LEU A CA 1
ATOM 723 C C . LEU A 1 92 ? -2.673 -4.333 0.067 1.00 85.19 92 LEU A C 1
ATOM 725 O O . LEU A 1 92 ? -3.399 -3.424 0.476 1.00 85.19 92 LEU A O 1
ATOM 729 N N . TYR A 1 93 ? -1.422 -4.111 -0.344 1.00 89.31 93 TYR A N 1
ATOM 730 C CA . TYR A 1 93 ? -0.851 -2.768 -0.425 1.00 89.31 93 TYR A CA 1
ATOM 731 C C . TYR A 1 93 ? -1.590 -1.895 -1.450 1.00 89.31 93 TYR A C 1
ATOM 733 O O . TYR A 1 93 ? -1.978 -0.774 -1.124 1.00 89.31 93 TYR A O 1
ATOM 741 N N . VAL A 1 94 ? -1.822 -2.400 -2.665 1.00 89.44 94 VAL A N 1
ATOM 742 C CA . VAL A 1 94 ? -2.497 -1.654 -3.741 1.00 89.44 94 VAL A CA 1
ATOM 743 C C . VAL A 1 94 ? -3.947 -1.329 -3.375 1.00 89.44 94 VAL A C 1
ATOM 745 O O . VAL A 1 94 ? -4.388 -0.192 -3.530 1.00 89.44 94 VAL A O 1
ATOM 748 N N . GLU A 1 95 ? -4.695 -2.279 -2.818 1.00 88.62 95 GLU A N 1
ATOM 749 C CA . GLU A 1 95 ? -6.062 -2.039 -2.348 1.00 88.62 95 GLU A CA 1
ATOM 750 C C . GLU A 1 95 ? -6.120 -1.011 -1.214 1.00 88.62 95 GLU A C 1
ATOM 752 O O . GLU A 1 95 ? -7.033 -0.177 -1.170 1.00 88.62 95 GLU A O 1
ATOM 757 N N . SER A 1 96 ? -5.134 -1.041 -0.312 1.00 89.06 96 SER A N 1
ATOM 758 C CA . SER A 1 96 ? -5.002 -0.031 0.738 1.00 89.06 96 SER A CA 1
ATOM 759 C C . SER A 1 96 ? -4.749 1.348 0.125 1.00 89.06 96 SER A C 1
ATOM 761 O O . SER A 1 96 ? -5.464 2.293 0.456 1.00 89.06 96 SER A O 1
ATOM 763 N N . ALA A 1 97 ? -3.817 1.455 -0.832 1.00 90.25 97 ALA A N 1
ATOM 764 C CA . ALA A 1 97 ? -3.514 2.696 -1.548 1.00 90.25 97 ALA A CA 1
ATOM 765 C C . ALA A 1 97 ? -4.764 3.288 -2.216 1.00 90.25 97 ALA A C 1
ATOM 767 O O . ALA A 1 97 ? -5.098 4.449 -1.981 1.00 90.25 97 ALA A O 1
ATOM 768 N N . ARG A 1 98 ? -5.504 2.475 -2.981 1.00 89.94 98 ARG A N 1
ATOM 769 C CA . ARG A 1 98 ? -6.762 2.872 -3.639 1.00 89.94 98 ARG A CA 1
ATOM 770 C C . ARG A 1 98 ? -7.797 3.384 -2.644 1.00 89.94 98 ARG A C 1
ATOM 772 O O . ARG A 1 98 ? -8.481 4.363 -2.918 1.00 89.94 98 ARG A O 1
ATOM 779 N N . THR A 1 99 ? -7.898 2.749 -1.479 1.00 86.88 99 THR A N 1
ATOM 780 C CA . THR A 1 99 ? -8.850 3.168 -0.443 1.00 86.88 99 THR A CA 1
ATOM 781 C C . THR A 1 99 ? -8.446 4.507 0.180 1.00 86.88 99 THR A C 1
ATOM 783 O O . THR A 1 99 ? -9.294 5.380 0.354 1.00 86.88 99 THR A O 1
ATOM 786 N N . PHE A 1 100 ? -7.153 4.715 0.446 1.00 87.81 100 PHE A N 1
ATOM 787 C CA . PHE A 1 100 ? -6.635 5.987 0.960 1.00 87.81 100 PHE A CA 1
ATOM 788 C C . PHE A 1 100 ? -6.704 7.135 -0.060 1.00 87.81 100 PHE A C 1
ATOM 790 O O . PHE A 1 100 ? -6.726 8.302 0.335 1.00 87.81 100 PHE A O 1
ATOM 797 N N . CYS A 1 101 ? -6.810 6.844 -1.362 1.00 84.31 101 CYS A N 1
ATOM 798 C CA . CYS A 1 101 ? -7.035 7.871 -2.386 1.00 84.31 101 CYS A CA 1
ATOM 799 C C . CYS A 1 101 ? -8.331 8.652 -2.157 1.00 84.31 101 CYS A C 1
ATOM 801 O O . CYS A 1 101 ? -8.349 9.865 -2.351 1.00 84.31 101 CYS A O 1
ATOM 803 N N . PHE A 1 102 ? -9.392 7.996 -1.678 1.00 81.69 102 PHE A N 1
ATOM 804 C CA . PHE A 1 102 ? -10.665 8.665 -1.379 1.00 81.69 102 PHE A CA 1
ATOM 805 C C . PHE A 1 102 ? -10.575 9.633 -0.197 1.00 81.69 102 PHE A C 1
ATOM 807 O O . PHE A 1 102 ? -11.428 10.502 -0.039 1.00 81.69 102 PHE A O 1
ATOM 814 N N . THR A 1 103 ? -9.540 9.490 0.627 1.00 81.00 103 THR A N 1
ATOM 815 C CA . THR A 1 103 ? -9.378 10.200 1.899 1.00 81.00 103 THR A CA 1
ATOM 816 C C . THR A 1 103 ? -8.208 11.183 1.846 1.00 81.00 103 THR A C 1
ATOM 818 O O . THR A 1 103 ? -7.913 11.868 2.824 1.00 81.00 103 THR A O 1
ATOM 821 N N . ASN A 1 104 ? -7.578 11.293 0.666 1.00 79.88 104 ASN A N 1
ATOM 822 C CA . ASN A 1 104 ? -6.485 12.199 0.319 1.00 79.88 104 ASN A CA 1
ATOM 823 C C . ASN A 1 104 ? -5.274 12.120 1.271 1.00 79.88 104 ASN A C 1
ATOM 825 O O . ASN A 1 104 ? -4.578 13.109 1.509 1.00 79.88 104 ASN A O 1
ATOM 829 N N . GLN A 1 105 ? -4.992 10.932 1.810 1.00 83.62 105 GLN A N 1
ATOM 830 C CA . GLN A 1 105 ? -3.818 10.678 2.651 1.00 83.62 105 GLN A CA 1
ATOM 831 C C . GLN A 1 105 ? -2.577 10.408 1.783 1.00 83.62 105 GLN A C 1
ATOM 833 O O . GLN A 1 105 ? -2.060 9.294 1.743 1.00 83.62 105 GLN A O 1
ATOM 838 N N . GLN A 1 106 ? -2.107 11.437 1.066 1.00 87.62 106 GLN A N 1
ATOM 839 C CA . GLN A 1 106 ? -1.071 11.338 0.020 1.00 87.62 106 GLN A CA 1
ATOM 840 C C . GLN A 1 106 ? 0.175 10.544 0.437 1.00 87.62 106 GLN A C 1
ATOM 842 O O . GLN A 1 106 ? 0.596 9.639 -0.279 1.00 87.62 106 GLN A O 1
ATOM 847 N N . LEU A 1 107 ? 0.726 10.825 1.622 1.00 89.12 107 LEU A N 1
ATOM 848 C CA . LEU A 1 107 ? 1.908 10.122 2.126 1.00 89.12 107 LEU A CA 1
ATOM 849 C C . LEU A 1 107 ? 1.664 8.609 2.246 1.00 89.12 107 LEU A C 1
ATOM 851 O O . LEU A 1 107 ? 2.446 7.811 1.737 1.00 89.12 107 LEU A O 1
ATOM 855 N N . THR A 1 108 ? 0.547 8.218 2.861 1.00 89.94 108 THR A N 1
ATOM 856 C CA . THR A 1 108 ? 0.187 6.812 3.083 1.00 89.94 108 THR A CA 1
ATOM 857 C C . THR A 1 108 ? -0.105 6.089 1.769 1.00 89.94 108 THR A C 1
ATOM 859 O O . THR A 1 108 ? 0.262 4.925 1.619 1.00 89.94 108 THR A O 1
ATOM 862 N N . ILE A 1 109 ? -0.706 6.772 0.788 1.00 91.12 109 ILE A N 1
ATOM 863 C CA . ILE A 1 109 ? -0.934 6.228 -0.561 1.00 91.12 109 ILE A CA 1
ATOM 864 C C . ILE A 1 109 ? 0.400 5.835 -1.205 1.00 91.12 109 ILE A C 1
ATOM 866 O O . ILE A 1 109 ? 0.549 4.713 -1.691 1.00 91.12 109 ILE A O 1
ATOM 870 N N . TYR A 1 110 ? 1.389 6.732 -1.184 1.00 93.56 110 TYR A N 1
ATOM 871 C CA . TYR A 1 110 ? 2.688 6.461 -1.797 1.00 93.56 110 TYR A CA 1
ATOM 872 C C . TYR A 1 110 ? 3.483 5.407 -1.032 1.00 93.56 110 TYR A C 1
ATOM 874 O O . TYR A 1 110 ? 4.083 4.540 -1.660 1.00 93.56 110 TYR A O 1
ATOM 882 N N . GLU A 1 111 ? 3.432 5.403 0.301 1.00 91.75 111 GLU A N 1
ATOM 883 C CA . GLU A 1 111 ? 4.020 4.329 1.111 1.00 91.75 111 GLU A CA 1
ATOM 884 C C . GLU A 1 111 ? 3.432 2.956 0.761 1.00 91.75 111 GLU A C 1
ATOM 886 O O . GLU A 1 111 ? 4.168 1.970 0.684 1.00 91.75 111 GLU A O 1
ATOM 891 N N . CYS A 1 112 ? 2.122 2.888 0.504 1.00 91.88 112 CYS A N 1
ATOM 892 C CA . CYS A 1 112 ? 1.472 1.661 0.061 1.00 91.88 112 CYS A CA 1
ATOM 893 C C . CYS A 1 112 ? 1.993 1.218 -1.313 1.00 91.88 112 CYS A C 1
ATOM 895 O O . CYS A 1 112 ? 2.387 0.063 -1.463 1.00 91.88 112 CYS A O 1
ATOM 897 N N . TYR A 1 113 ? 2.066 2.118 -2.298 1.00 94.25 113 TYR A N 1
ATOM 898 C CA . TYR A 1 113 ? 2.594 1.776 -3.624 1.00 94.25 113 TYR A CA 1
ATOM 899 C C . TYR A 1 113 ? 4.074 1.375 -3.594 1.00 94.25 113 TYR A C 1
ATOM 901 O O . TYR A 1 113 ? 4.452 0.387 -4.219 1.00 94.25 113 TYR A O 1
ATOM 909 N N . GLU A 1 114 ? 4.916 2.071 -2.831 1.00 92.31 114 GLU A N 1
ATOM 910 C CA . GLU A 1 114 ? 6.322 1.689 -2.642 1.00 92.31 114 GLU A CA 1
ATOM 911 C C . GLU A 1 114 ? 6.452 0.327 -1.946 1.00 92.31 114 GLU A C 1
ATOM 913 O O . GLU A 1 114 ? 7.300 -0.490 -2.312 1.00 92.31 114 GLU A O 1
ATOM 918 N N . GLY A 1 115 ? 5.589 0.050 -0.963 1.00 88.25 115 GLY A N 1
ATOM 919 C CA . GLY A 1 115 ? 5.485 -1.257 -0.318 1.00 88.25 115 GLY A CA 1
ATOM 920 C C . GLY A 1 115 ? 5.106 -2.365 -1.302 1.00 88.25 115 GLY A C 1
ATOM 921 O O . GLY A 1 115 ? 5.759 -3.410 -1.333 1.00 88.25 115 GLY A O 1
ATOM 922 N N . ALA A 1 116 ? 4.112 -2.115 -2.155 1.00 89.44 116 ALA A N 1
ATOM 923 C CA . ALA A 1 116 ? 3.673 -3.032 -3.201 1.00 89.44 116 ALA A CA 1
ATOM 924 C C . ALA A 1 116 ? 4.793 -3.326 -4.213 1.00 89.44 116 ALA A C 1
ATOM 926 O O . ALA A 1 116 ? 5.093 -4.492 -4.476 1.00 89.44 116 ALA A O 1
ATOM 927 N N . ILE A 1 117 ? 5.459 -2.289 -4.730 1.00 89.81 117 ILE A N 1
ATOM 928 C CA . ILE A 1 117 ? 6.562 -2.420 -5.697 1.00 89.81 117 ILE A CA 1
ATOM 929 C C . ILE A 1 117 ? 7.745 -3.169 -5.072 1.00 89.81 117 ILE A C 1
ATOM 931 O O . ILE A 1 117 ? 8.317 -4.051 -5.703 1.00 89.81 117 ILE A O 1
ATOM 935 N N . GLY A 1 118 ? 8.100 -2.853 -3.824 1.00 85.19 118 GLY A N 1
ATOM 936 C CA . GLY A 1 118 ? 9.231 -3.474 -3.131 1.00 85.19 118 GLY A CA 1
ATOM 937 C C . GLY A 1 118 ? 8.972 -4.880 -2.579 1.00 85.19 118 GLY A C 1
ATOM 938 O O . GLY A 1 118 ? 9.912 -5.508 -2.096 1.00 85.19 118 GLY A O 1
ATOM 939 N N . SER A 1 119 ? 7.725 -5.361 -2.593 1.00 80.38 119 SER A N 1
ATOM 940 C CA . SER A 1 119 ? 7.349 -6.690 -2.077 1.00 80.38 119 SER A CA 1
ATOM 941 C C . SER A 1 119 ? 7.214 -7.759 -3.163 1.00 80.38 119 SER A C 1
ATOM 943 O O . SER A 1 119 ? 7.250 -8.949 -2.849 1.00 80.38 119 SER A O 1
ATOM 945 N N . THR A 1 120 ? 7.096 -7.363 -4.434 1.00 81.25 120 THR A N 1
ATOM 946 C CA . THR A 1 120 ? 6.966 -8.298 -5.554 1.00 81.25 120 THR A CA 1
ATOM 947 C C . THR A 1 120 ? 8.307 -8.570 -6.236 1.00 81.25 120 THR A C 1
ATOM 949 O O . THR A 1 120 ? 9.111 -7.667 -6.452 1.00 81.25 120 THR A O 1
ATOM 952 N N . ASN A 1 121 ? 8.524 -9.829 -6.626 1.00 79.31 121 ASN A N 1
ATOM 953 C CA . ASN A 1 121 ? 9.629 -10.229 -7.505 1.00 79.31 121 ASN A CA 1
ATOM 954 C C . ASN A 1 121 ? 9.214 -10.254 -8.988 1.00 79.31 121 ASN A C 1
ATOM 956 O O . ASN A 1 121 ? 10.057 -10.441 -9.864 1.00 79.31 121 ASN A O 1
ATOM 960 N N . ASP A 1 122 ? 7.919 -10.099 -9.277 1.00 83.88 122 ASP A N 1
ATOM 961 C CA . ASP A 1 122 ? 7.396 -10.055 -10.638 1.00 83.88 122 ASP A CA 1
ATOM 962 C C . ASP A 1 122 ? 7.572 -8.643 -11.210 1.00 83.88 122 ASP A C 1
ATOM 964 O O . ASP A 1 122 ? 6.974 -7.671 -10.742 1.00 83.88 122 ASP A O 1
ATOM 968 N N . THR A 1 123 ? 8.404 -8.547 -12.248 1.00 85.62 123 THR A N 1
ATOM 969 C CA . THR A 1 123 ? 8.739 -7.281 -12.908 1.00 85.62 123 THR A CA 1
ATOM 970 C C . THR A 1 123 ? 7.537 -6.681 -13.642 1.00 85.62 123 THR A C 1
ATOM 972 O O . THR A 1 123 ? 7.392 -5.459 -13.657 1.00 85.62 123 THR A O 1
ATOM 975 N N . CYS A 1 124 ? 6.632 -7.507 -14.182 1.00 86.25 124 CYS A N 1
ATOM 976 C CA . CYS A 1 124 ? 5.384 -7.031 -14.779 1.00 86.25 124 CYS A CA 1
ATOM 977 C C . CYS A 1 124 ? 4.456 -6.458 -13.706 1.00 86.25 124 CYS A C 1
ATOM 979 O O . CYS A 1 124 ? 3.922 -5.364 -13.882 1.00 86.25 124 CYS A O 1
ATOM 981 N N . LEU A 1 125 ? 4.305 -7.142 -12.567 1.00 86.69 125 LEU A N 1
ATOM 982 C CA . LEU A 1 125 ? 3.474 -6.643 -11.467 1.00 86.69 125 LEU A CA 1
ATOM 983 C C . LEU A 1 125 ? 4.032 -5.337 -10.880 1.00 86.69 125 LEU A C 1
ATOM 985 O O . LEU A 1 125 ? 3.279 -4.389 -10.652 1.00 86.69 125 LEU A O 1
ATOM 989 N N . ALA A 1 126 ? 5.353 -5.249 -10.696 1.00 89.38 126 ALA A N 1
ATOM 990 C CA . ALA A 1 126 ? 6.027 -4.022 -10.270 1.00 89.38 126 ALA A CA 1
ATOM 991 C C . ALA A 1 126 ? 5.819 -2.874 -11.271 1.00 89.38 126 ALA A C 1
ATOM 993 O O . ALA A 1 126 ? 5.604 -1.729 -10.864 1.00 89.38 126 ALA A O 1
ATOM 994 N N . TRP A 1 127 ? 5.847 -3.174 -12.574 1.00 92.19 127 TRP A N 1
ATOM 995 C CA . TRP A 1 127 ? 5.576 -2.205 -13.634 1.00 92.19 127 TRP A CA 1
ATOM 996 C C . TRP A 1 127 ? 4.138 -1.682 -13.574 1.00 92.19 127 TRP A C 1
ATOM 998 O O . TRP A 1 127 ? 3.947 -0.469 -13.492 1.00 92.19 127 TRP A O 1
ATOM 1008 N N . PH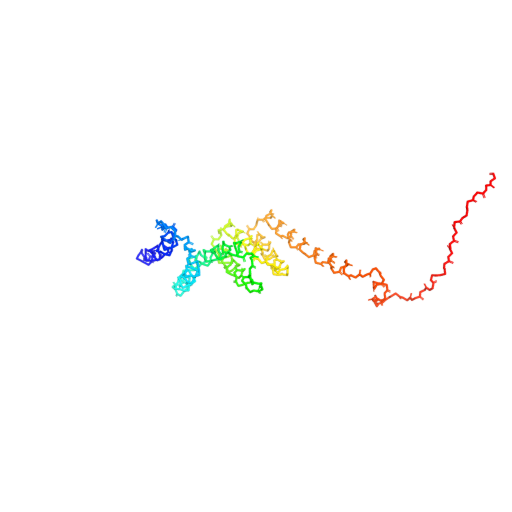E A 1 128 ? 3.137 -2.572 -13.533 1.00 92.31 128 PHE A N 1
ATOM 1009 C CA . PHE A 1 128 ? 1.723 -2.188 -13.424 1.00 92.31 128 PHE A CA 1
ATOM 1010 C C . PHE A 1 128 ? 1.466 -1.338 -12.177 1.00 92.31 128 PHE A C 1
ATOM 1012 O O . PHE A 1 128 ? 0.851 -0.277 -12.270 1.00 92.31 128 PHE A O 1
ATOM 1019 N N . THR A 1 129 ? 2.013 -1.759 -11.035 1.00 93.12 129 THR A N 1
ATOM 1020 C CA . THR A 1 129 ? 1.893 -1.026 -9.767 1.00 93.12 129 THR A CA 1
ATOM 1021 C C . THR A 1 129 ? 2.526 0.368 -9.865 1.00 93.12 129 THR A C 1
ATOM 1023 O O . THR A 1 129 ? 1.948 1.349 -9.404 1.00 93.12 129 THR A O 1
ATOM 1026 N N . SER A 1 130 ? 3.696 0.485 -10.504 1.00 93.75 130 SER A N 1
ATOM 1027 C CA . SER A 1 130 ? 4.379 1.772 -10.705 1.00 93.75 130 SER A CA 1
ATOM 1028 C C . SER A 1 130 ? 3.596 2.706 -11.634 1.00 93.75 130 SER A C 1
ATOM 1030 O O . SER A 1 130 ? 3.519 3.907 -11.381 1.00 93.75 130 SER A O 1
ATOM 1032 N N . MET A 1 131 ? 2.983 2.170 -12.693 1.00 95.44 131 MET A N 1
ATOM 1033 C CA . MET A 1 131 ? 2.125 2.942 -13.597 1.00 95.44 131 MET A CA 1
ATOM 1034 C C . MET A 1 131 ? 0.877 3.465 -12.880 1.00 95.44 131 MET A C 1
ATOM 1036 O O . MET A 1 131 ? 0.533 4.639 -13.024 1.00 95.44 131 MET A O 1
ATOM 1040 N N . GLU A 1 132 ? 0.230 2.620 -12.078 1.00 94.81 132 GLU A N 1
ATOM 1041 C CA . GLU A 1 132 ? -0.941 2.997 -11.285 1.00 94.81 132 GLU A CA 1
ATOM 1042 C C . GLU A 1 132 ? -0.606 4.066 -10.232 1.00 94.81 132 GLU A C 1
ATOM 1044 O O . GLU A 1 132 ? -1.345 5.042 -10.075 1.00 94.81 132 GLU A O 1
ATOM 1049 N N . ALA A 1 133 ? 0.542 3.942 -9.561 1.00 94.75 133 ALA A N 1
ATOM 1050 C CA . ALA A 1 133 ? 1.034 4.938 -8.613 1.00 94.75 133 ALA A CA 1
ATOM 1051 C C . ALA A 1 133 ? 1.271 6.301 -9.285 1.00 94.75 133 ALA A C 1
ATOM 1053 O O . ALA A 1 133 ? 0.846 7.336 -8.768 1.00 94.75 133 ALA A O 1
ATOM 1054 N N . GLY A 1 134 ? 1.886 6.302 -10.474 1.00 94.62 134 GLY A N 1
ATOM 1055 C CA . GLY A 1 134 ? 2.105 7.514 -11.264 1.00 94.62 134 GLY A CA 1
ATOM 1056 C C . GLY A 1 134 ? 0.798 8.178 -11.699 1.00 94.62 134 GLY A C 1
ATOM 1057 O O . GLY A 1 134 ? 0.639 9.390 -11.556 1.00 94.62 134 GLY A O 1
ATOM 1058 N N . GLN A 1 135 ? -0.176 7.387 -12.161 1.00 94.75 135 GLN A N 1
ATOM 1059 C CA . GLN A 1 135 ? -1.514 7.889 -12.482 1.00 94.75 135 GLN A CA 1
ATOM 1060 C C . GLN A 1 135 ? -2.205 8.467 -11.249 1.00 94.75 135 GLN A C 1
ATOM 1062 O O . GLN A 1 135 ? -2.776 9.550 -11.324 1.00 94.75 135 GLN A O 1
ATOM 1067 N N . THR A 1 136 ? -2.132 7.785 -10.110 1.00 93.75 136 THR A N 1
ATOM 1068 C CA . THR A 1 136 ? -2.718 8.264 -8.855 1.00 93.75 136 THR A CA 1
ATOM 1069 C C . THR A 1 136 ? -2.125 9.614 -8.450 1.00 93.75 136 THR A C 1
ATOM 1071 O O . THR A 1 136 ? -2.869 10.551 -8.176 1.00 93.75 136 THR A O 1
ATOM 1074 N N . ALA A 1 137 ? -0.799 9.755 -8.491 1.00 93.12 137 ALA A N 1
ATOM 1075 C CA . ALA A 1 137 ? -0.125 11.015 -8.186 1.00 93.12 137 ALA A CA 1
ATOM 1076 C C . ALA A 1 137 ? -0.544 12.153 -9.139 1.00 93.12 137 ALA A C 1
ATOM 1078 O O . ALA A 1 137 ? -0.765 13.275 -8.685 1.00 93.12 137 ALA A O 1
ATOM 1079 N N . LEU A 1 138 ? -0.758 11.870 -10.435 1.00 93.38 138 LEU A N 1
ATOM 1080 C CA . LEU A 1 138 ? -1.319 12.857 -11.371 1.00 93.38 138 LEU A CA 1
ATOM 1081 C C . LEU A 1 138 ? -2.723 13.316 -10.966 1.00 93.38 138 LEU A C 1
ATOM 1083 O O . LEU A 1 138 ? -2.985 14.516 -10.969 1.00 93.38 138 LEU A O 1
ATOM 1087 N N . HIS A 1 139 ? -3.614 12.392 -10.594 1.00 91.81 139 HIS A N 1
ATOM 1088 C CA . HIS A 1 139 ? -4.968 12.743 -10.143 1.00 91.81 139 HIS A CA 1
ATOM 1089 C C . HIS A 1 139 ? -4.944 13.605 -8.871 1.00 91.81 139 HIS A C 1
ATOM 1091 O O . HIS A 1 139 ? -5.819 14.447 -8.675 1.00 91.81 139 HIS A O 1
ATOM 1097 N N . LEU A 1 140 ? -3.921 13.430 -8.033 1.00 90.75 140 LEU A N 1
ATOM 1098 C CA . LEU A 1 140 ? -3.689 14.212 -6.819 1.00 90.75 140 LEU A CA 1
ATOM 1099 C C . LEU A 1 140 ? -2.908 15.518 -7.072 1.00 90.75 140 LEU A C 1
ATOM 1101 O O . LEU A 1 140 ? -2.637 16.253 -6.123 1.00 90.75 140 LEU A O 1
ATOM 1105 N N . ASN A 1 141 ? -2.592 15.841 -8.334 1.00 92.62 141 ASN A N 1
ATOM 1106 C CA . ASN A 1 141 ? -1.778 16.987 -8.768 1.00 92.62 141 ASN A CA 1
ATOM 1107 C C . ASN A 1 141 ? -0.340 17.003 -8.211 1.00 92.62 141 ASN A C 1
ATOM 1109 O O . ASN A 1 141 ? 0.297 18.055 -8.128 1.00 92.62 141 ASN A O 1
ATOM 1113 N N . ASP A 1 142 ? 0.195 15.839 -7.854 1.00 93.12 142 ASP A N 1
ATOM 1114 C CA . ASP A 1 142 ? 1.557 15.666 -7.362 1.00 93.12 142 ASP A CA 1
ATOM 1115 C C . ASP A 1 142 ? 2.487 15.250 -8.507 1.00 93.12 142 ASP A C 1
ATOM 1117 O O . ASP A 1 142 ? 2.845 14.083 -8.702 1.00 93.12 142 ASP A O 1
ATOM 1121 N N . TYR A 1 143 ? 2.850 16.240 -9.318 1.00 93.69 143 TYR A N 1
ATOM 1122 C CA . TYR A 1 143 ? 3.686 16.031 -10.497 1.00 93.69 143 TYR A CA 1
ATOM 1123 C C . TYR A 1 143 ? 5.072 15.438 -10.184 1.00 93.69 143 TYR A C 1
ATOM 1125 O O . TYR A 1 143 ? 5.500 14.555 -10.932 1.00 93.69 143 TYR A O 1
ATOM 1133 N N . PRO A 1 144 ? 5.787 15.848 -9.113 1.00 95.50 144 PRO A N 1
ATOM 1134 C CA . PRO A 1 144 ? 7.068 15.238 -8.763 1.00 95.50 144 PRO A CA 1
ATOM 1135 C C . PRO A 1 144 ? 6.970 13.732 -8.504 1.00 95.50 144 PRO A C 1
ATOM 1137 O O . PRO A 1 144 ? 7.762 12.965 -9.061 1.00 95.50 144 PRO A O 1
ATOM 1140 N N . ASN A 1 145 ? 5.987 13.290 -7.711 1.00 93.38 145 ASN A N 1
ATOM 1141 C CA . ASN A 1 145 ? 5.824 11.863 -7.436 1.00 93.38 145 ASN A CA 1
ATOM 1142 C C . ASN A 1 145 ? 5.310 11.107 -8.662 1.00 93.38 145 ASN A C 1
ATOM 1144 O O . ASN A 1 145 ? 5.793 10.008 -8.936 1.00 93.38 145 ASN A O 1
ATOM 1148 N N . ALA A 1 146 ? 4.431 11.713 -9.466 1.00 94.81 146 ALA A N 1
ATOM 1149 C CA . ALA A 1 146 ? 3.999 11.121 -10.729 1.00 94.81 146 ALA A CA 1
ATOM 1150 C C . ALA A 1 146 ? 5.186 10.810 -11.652 1.00 94.81 146 ALA A C 1
ATOM 1152 O O . ALA A 1 146 ? 5.341 9.679 -12.116 1.00 94.81 146 ALA A O 1
ATOM 1153 N N . ILE A 1 147 ? 6.064 11.795 -11.867 1.00 96.25 147 ILE A N 1
ATOM 1154 C CA . ILE A 1 147 ? 7.274 11.636 -12.682 1.00 96.25 147 ILE A CA 1
ATOM 1155 C C . ILE A 1 147 ? 8.170 10.537 -12.100 1.00 96.25 147 ILE A C 1
ATOM 1157 O O . ILE A 1 147 ? 8.640 9.674 -12.841 1.00 96.25 147 ILE A O 1
ATOM 1161 N N . SER A 1 148 ? 8.381 10.534 -10.781 1.00 96.75 148 SER A N 1
ATOM 1162 C CA . SER A 1 148 ? 9.191 9.521 -10.095 1.00 96.75 148 SER A CA 1
ATOM 1163 C C . SER A 1 148 ? 8.684 8.096 -10.355 1.00 96.75 148 SER A C 1
ATOM 1165 O O . SER A 1 148 ? 9.456 7.222 -10.763 1.00 96.75 148 SER A O 1
ATOM 1167 N N . PHE A 1 149 ? 7.378 7.862 -10.196 1.00 95.88 149 PHE A N 1
ATOM 1168 C CA . PHE A 1 149 ? 6.769 6.549 -10.412 1.00 95.88 149 PHE A CA 1
ATOM 1169 C C . PHE A 1 149 ? 6.793 6.115 -11.879 1.00 95.88 149 PHE A C 1
ATOM 1171 O O . PHE A 1 149 ? 7.135 4.965 -12.169 1.00 95.88 149 PHE A O 1
ATOM 1178 N N . PHE A 1 150 ? 6.531 7.023 -12.823 1.00 96.81 150 PHE A N 1
ATOM 1179 C CA . PHE A 1 150 ? 6.659 6.691 -14.242 1.00 96.81 150 PHE A CA 1
ATOM 1180 C C . PHE A 1 150 ? 8.100 6.346 -14.620 1.00 96.81 150 PHE A C 1
ATOM 1182 O O . PHE A 1 150 ? 8.323 5.361 -15.319 1.00 96.81 150 PHE A O 1
ATOM 1189 N N . ILE A 1 151 ? 9.098 7.077 -14.110 1.00 95.56 151 ILE A N 1
ATOM 1190 C CA . ILE A 1 151 ? 10.514 6.740 -14.325 1.00 95.56 151 ILE A CA 1
ATOM 1191 C C . ILE A 1 151 ? 10.827 5.329 -13.811 1.00 95.56 151 ILE A C 1
ATOM 1193 O O . ILE A 1 151 ? 11.549 4.587 -14.480 1.00 95.56 151 ILE A O 1
ATOM 1197 N N . LYS A 1 152 ? 10.287 4.928 -12.652 1.00 94.12 152 LYS A N 1
ATOM 1198 C CA . LYS A 1 152 ? 10.439 3.554 -12.143 1.00 94.12 152 LYS A CA 1
ATOM 1199 C C . LYS A 1 152 ? 9.842 2.529 -13.106 1.00 94.12 152 LYS A C 1
ATOM 1201 O O . LYS A 1 152 ? 10.534 1.574 -13.455 1.00 94.12 152 LYS A O 1
ATOM 1206 N N . ALA A 1 153 ? 8.619 2.754 -13.588 1.00 92.06 153 ALA A N 1
ATOM 1207 C CA . ALA A 1 153 ? 7.984 1.879 -14.573 1.00 92.06 153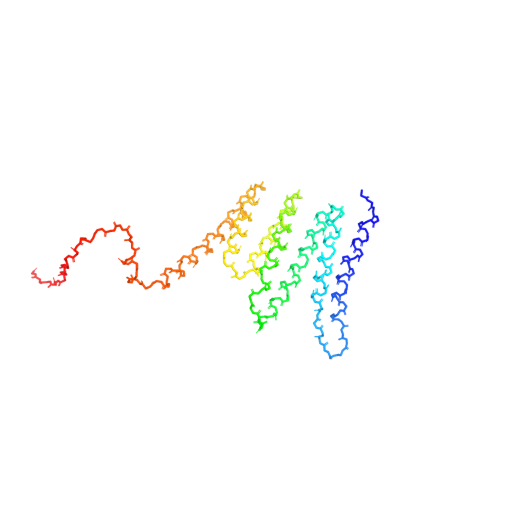 ALA A CA 1
ATOM 1208 C C . ALA A 1 153 ? 8.832 1.759 -15.854 1.00 92.06 153 ALA A C 1
ATOM 1210 O O . ALA A 1 153 ? 9.127 0.655 -16.308 1.00 92.06 153 ALA A O 1
ATOM 1211 N N . PHE A 1 154 ? 9.311 2.876 -16.406 1.00 92.25 154 PHE A N 1
ATOM 1212 C CA . PHE A 1 154 ? 10.141 2.853 -17.614 1.00 92.25 154 PHE A CA 1
ATOM 1213 C C . PHE A 1 154 ? 11.448 2.078 -17.427 1.00 92.25 154 PHE A C 1
ATOM 1215 O O . PHE A 1 154 ? 11.817 1.298 -18.302 1.00 92.25 154 PHE A O 1
ATOM 1222 N N . LYS A 1 155 ? 12.117 2.222 -16.278 1.00 91.00 155 LYS A N 1
ATOM 1223 C CA . LYS A 1 155 ? 13.330 1.448 -15.968 1.00 91.00 155 LYS A CA 1
ATOM 1224 C C . LYS A 1 155 ? 13.062 -0.056 -15.913 1.00 91.00 155 LYS A C 1
ATOM 1226 O O . LYS A 1 155 ? 13.870 -0.830 -16.415 1.00 91.00 155 LYS A O 1
ATOM 1231 N N . LEU A 1 156 ? 11.932 -0.478 -15.342 1.00 88.88 156 LEU A N 1
ATOM 1232 C CA . LEU A 1 156 ? 11.550 -1.895 -15.306 1.00 88.88 156 LEU A CA 1
ATOM 1233 C C . LEU A 1 156 ? 11.338 -2.452 -16.722 1.00 88.88 156 LEU A C 1
ATOM 1235 O O . LEU A 1 156 ? 11.848 -3.525 -17.038 1.00 88.88 156 LEU A O 1
ATOM 1239 N N . ALA A 1 157 ? 10.663 -1.696 -17.591 1.00 85.62 157 ALA A N 1
ATOM 1240 C CA . ALA A 1 157 ? 10.453 -2.084 -18.985 1.00 85.62 157 ALA A CA 1
ATOM 1241 C C . ALA A 1 157 ? 11.766 -2.137 -19.787 1.00 85.62 157 ALA A C 1
ATOM 1243 O O . ALA A 1 157 ? 11.982 -3.071 -20.558 1.00 85.62 157 ALA A O 1
ATOM 1244 N N . GLN A 1 158 ? 12.665 -1.168 -19.582 1.00 85.31 158 GLN A N 1
ATOM 1245 C CA . GLN A 1 158 ? 13.984 -1.156 -20.216 1.00 85.31 158 GLN A CA 1
ATOM 1246 C C . GLN A 1 158 ? 14.807 -2.385 -19.816 1.00 85.31 158 GLN A C 1
ATOM 1248 O O . GLN A 1 158 ? 15.343 -3.064 -20.687 1.00 85.31 158 GLN A O 1
ATOM 1253 N N . ASN A 1 159 ? 14.849 -2.712 -18.523 1.00 81.81 159 ASN A N 1
ATOM 1254 C CA . ASN A 1 159 ? 15.586 -3.872 -18.025 1.00 81.81 159 ASN A CA 1
ATOM 1255 C C . ASN A 1 159 ? 15.068 -5.188 -18.628 1.00 81.81 159 ASN A C 1
ATOM 1257 O O . ASN A 1 159 ? 15.861 -6.067 -18.957 1.00 81.81 159 ASN A O 1
ATOM 1261 N N . GLU A 1 160 ? 13.751 -5.338 -18.797 1.00 77.38 160 GLU A N 1
ATOM 1262 C CA . GLU A 1 160 ? 13.171 -6.507 -19.471 1.00 77.38 160 GLU A CA 1
ATOM 1263 C C . GLU A 1 160 ? 13.512 -6.546 -20.965 1.00 77.38 160 GLU A C 1
ATOM 1265 O O . GLU A 1 160 ? 13.881 -7.598 -21.487 1.00 77.38 160 GLU A O 1
ATOM 1270 N N . MET A 1 161 ? 13.467 -5.410 -21.667 1.00 70.44 161 MET A N 1
ATOM 1271 C CA . MET A 1 161 ? 13.898 -5.349 -23.069 1.00 70.44 161 MET A CA 1
ATOM 1272 C C . MET A 1 161 ? 15.380 -5.699 -23.234 1.00 70.44 161 MET A C 1
ATOM 1274 O O . MET A 1 161 ? 15.722 -6.479 -24.118 1.00 70.44 161 MET A O 1
ATOM 1278 N N . GLU A 1 162 ? 16.260 -5.180 -22.380 1.00 72.00 162 GLU A N 1
ATOM 1279 C CA . GLU A 1 162 ? 17.697 -5.475 -22.417 1.00 72.00 162 GLU A CA 1
ATOM 1280 C C . GLU A 1 162 ? 17.992 -6.951 -22.114 1.00 72.00 162 GLU A C 1
ATOM 1282 O O . GLU A 1 162 ? 18.833 -7.556 -22.782 1.00 72.00 162 GLU A O 1
ATOM 1287 N N . LYS A 1 163 ? 17.269 -7.579 -21.176 1.00 70.38 163 LYS A N 1
ATOM 1288 C CA . LYS A 1 163 ? 17.353 -9.035 -20.945 1.00 70.38 163 LYS A CA 1
ATOM 1289 C C . LYS A 1 163 ? 16.936 -9.830 -22.183 1.00 70.38 163 LYS A C 1
ATOM 1291 O O . LYS A 1 163 ? 17.626 -10.768 -22.571 1.00 70.38 163 LYS A O 1
ATOM 1296 N N . ASN A 1 164 ? 15.838 -9.440 -22.827 1.00 67.12 164 ASN A N 1
ATOM 1297 C CA . ASN A 1 164 ? 15.348 -10.114 -24.028 1.00 67.12 164 ASN A CA 1
ATOM 1298 C C . ASN A 1 164 ? 16.308 -9.944 -25.219 1.00 67.12 164 ASN A C 1
ATOM 1300 O O . ASN A 1 164 ? 16.553 -10.898 -25.954 1.00 67.12 164 ASN A O 1
ATOM 1304 N N . LEU A 1 165 ? 16.905 -8.759 -25.378 1.00 58.97 165 LEU A N 1
ATOM 1305 C CA . LEU A 1 165 ? 17.885 -8.468 -26.429 1.00 58.97 165 LEU A CA 1
ATOM 1306 C C . LEU A 1 165 ? 19.247 -9.131 -26.173 1.00 58.97 165 LEU A C 1
ATOM 1308 O O . LEU A 1 165 ? 19.878 -9.584 -27.120 1.00 58.97 165 LEU A O 1
ATOM 1312 N N . SER A 1 166 ? 19.695 -9.227 -24.918 1.00 61.62 166 SER A N 1
ATOM 1313 C CA . SER A 1 166 ? 20.945 -9.917 -24.546 1.00 61.62 166 SER A CA 1
ATOM 1314 C C . SER A 1 166 ? 20.823 -11.445 -24.552 1.00 61.62 166 SER A C 1
ATOM 1316 O O . SER A 1 166 ? 21.827 -12.140 -24.714 1.00 61.62 166 SER A O 1
ATOM 1318 N N . GLY A 1 167 ? 19.602 -11.975 -24.427 1.00 53.69 167 GLY A N 1
ATOM 1319 C CA . GLY A 1 167 ? 19.284 -13.385 -24.653 1.00 53.69 167 GLY A CA 1
ATOM 1320 C C . GLY A 1 167 ? 19.226 -13.781 -26.133 1.00 53.69 167 GLY A C 1
ATOM 1321 O O . GLY A 1 167 ? 19.363 -14.964 -26.450 1.00 53.69 167 GLY A O 1
ATOM 1322 N N . MET A 1 168 ? 19.074 -12.819 -27.050 1.00 47.69 168 MET A N 1
ATOM 1323 C CA . MET A 1 168 ? 19.211 -13.064 -28.484 1.00 47.69 168 MET A CA 1
ATOM 1324 C C . MET A 1 168 ? 20.678 -12.962 -28.885 1.00 47.69 168 MET A C 1
ATOM 1326 O O . MET A 1 168 ? 21.332 -11.933 -28.704 1.00 47.69 168 MET A O 1
ATOM 1330 N N . ARG A 1 169 ? 21.220 -14.034 -29.474 1.00 46.75 169 ARG A N 1
ATOM 1331 C CA . ARG A 1 169 ? 22.537 -13.934 -30.104 1.00 46.75 169 ARG A CA 1
ATOM 1332 C C . ARG A 1 169 ? 22.419 -12.907 -31.235 1.00 46.75 169 ARG A C 1
ATOM 1334 O O . ARG A 1 169 ? 21.416 -12.924 -31.949 1.00 46.75 169 ARG A O 1
ATOM 1341 N N . PRO A 1 170 ? 23.445 -12.075 -31.485 1.00 51.16 170 PRO A N 1
ATOM 1342 C CA . PRO A 1 170 ? 23.423 -11.081 -32.564 1.00 51.16 170 PRO A CA 1
ATOM 1343 C C . PRO A 1 170 ? 23.040 -11.643 -33.949 1.00 51.16 170 PRO A C 1
ATOM 1345 O O . PRO A 1 170 ? 22.596 -10.901 -34.818 1.00 51.16 170 PRO A O 1
ATOM 1348 N N . PHE A 1 171 ? 23.187 -12.957 -34.152 1.00 48.81 171 PHE A N 1
ATOM 1349 C CA . PHE A 1 171 ? 22.850 -13.656 -35.390 1.00 48.81 171 PHE A CA 1
ATOM 1350 C C . PHE A 1 171 ? 21.350 -13.929 -35.602 1.00 48.81 171 PHE A C 1
ATOM 1352 O O . PHE A 1 171 ? 20.943 -14.082 -36.751 1.00 48.81 171 PHE A O 1
ATOM 1359 N N . ASP A 1 172 ? 20.517 -13.928 -34.557 1.00 48.06 172 ASP A N 1
ATOM 1360 C CA . ASP A 1 172 ? 19.080 -14.226 -34.692 1.00 48.06 172 ASP A CA 1
ATOM 1361 C C . ASP A 1 172 ? 18.263 -12.990 -35.123 1.00 48.06 172 ASP A C 1
ATOM 1363 O O . ASP A 1 172 ? 17.233 -13.111 -35.787 1.00 48.06 172 ASP A O 1
ATOM 1367 N N . ILE A 1 173 ? 18.774 -11.782 -34.852 1.00 50.72 173 ILE A N 1
ATOM 1368 C CA . ILE A 1 173 ? 18.149 -10.502 -35.240 1.00 50.72 173 ILE A CA 1
ATOM 1369 C C . ILE A 1 173 ? 18.162 -10.302 -36.769 1.00 50.72 173 ILE A C 1
ATOM 1371 O O . ILE A 1 173 ? 17.289 -9.632 -37.320 1.00 50.72 173 ILE A O 1
ATOM 1375 N N . ILE A 1 174 ? 19.109 -10.920 -37.485 1.00 49.66 174 ILE A N 1
ATOM 1376 C CA . ILE A 1 174 ? 19.253 -10.758 -38.943 1.00 49.66 174 ILE A CA 1
ATOM 1377 C C . ILE A 1 174 ? 18.269 -11.653 -39.724 1.00 49.66 174 ILE A C 1
ATOM 1379 O O . ILE A 1 174 ? 17.975 -11.370 -40.884 1.00 49.66 174 ILE A O 1
ATOM 1383 N N . LEU A 1 175 ? 17.705 -12.700 -39.108 1.00 43.09 175 LEU A N 1
ATOM 1384 C CA . LEU A 1 175 ? 16.857 -13.682 -39.801 1.00 43.09 175 LEU A CA 1
ATOM 1385 C C . LEU A 1 175 ? 15.350 -13.545 -39.536 1.00 43.09 175 LEU A C 1
ATOM 1387 O O . LEU A 1 175 ? 14.571 -14.212 -40.217 1.00 43.09 175 LEU A O 1
ATOM 1391 N N . HIS A 1 176 ? 14.915 -12.701 -38.593 1.00 41.88 176 HIS A N 1
ATOM 1392 C CA . HIS A 1 176 ? 13.501 -12.637 -38.186 1.00 41.88 176 HIS A CA 1
ATOM 1393 C C . HIS A 1 176 ? 12.833 -11.261 -38.299 1.00 41.88 176 HIS A C 1
ATOM 1395 O O . HIS A 1 176 ? 11.810 -11.016 -37.665 1.00 41.88 176 HIS A O 1
ATOM 1401 N N . TRP A 1 177 ? 13.359 -10.371 -39.146 1.00 36.94 177 TRP A N 1
ATOM 1402 C CA . TRP A 1 177 ? 12.634 -9.160 -39.544 1.00 36.94 177 TRP A CA 1
ATOM 1403 C C . TRP A 1 177 ? 11.826 -9.432 -40.825 1.00 36.94 177 TRP A C 1
ATOM 1405 O O . TRP A 1 177 ? 12.424 -9.581 -41.897 1.00 36.94 177 TRP A O 1
ATOM 1415 N N . PRO A 1 178 ? 10.480 -9.487 -40.782 1.00 42.84 178 PRO A N 1
ATOM 1416 C CA . PRO A 1 178 ? 9.682 -9.637 -41.988 1.00 42.84 178 PRO A CA 1
ATOM 1417 C C . PRO A 1 178 ? 9.626 -8.272 -42.680 1.00 42.84 178 PRO A C 1
ATOM 1419 O O . PRO A 1 178 ? 8.781 -7.439 -42.364 1.00 42.84 178 PRO A O 1
ATOM 1422 N N . GLY A 1 179 ? 10.570 -7.997 -43.583 1.00 42.56 179 GLY A N 1
ATOM 1423 C CA . GLY A 1 179 ? 10.489 -6.775 -44.389 1.00 42.56 179 GLY A CA 1
ATOM 1424 C C . GLY A 1 179 ? 11.739 -6.273 -45.103 1.00 42.56 179 GLY A C 1
ATOM 1425 O O . GLY A 1 179 ? 11.622 -5.286 -45.822 1.00 42.56 179 GLY A O 1
ATOM 1426 N N . ILE A 1 180 ? 12.913 -6.899 -44.972 1.00 42.22 180 ILE A N 1
ATOM 1427 C CA . ILE A 1 180 ? 14.098 -6.442 -45.717 1.00 42.22 180 ILE A CA 1
ATOM 1428 C C . ILE A 1 180 ? 14.316 -7.356 -46.932 1.00 42.22 180 ILE A C 1
ATOM 1430 O O . ILE A 1 180 ? 14.710 -8.510 -46.757 1.00 42.22 180 ILE A O 1
ATOM 1434 N N . PRO A 1 181 ? 14.074 -6.889 -48.173 1.00 36.66 181 PRO A N 1
ATOM 1435 C CA . PRO A 1 181 ? 14.426 -7.663 -49.353 1.00 36.66 181 PRO A CA 1
ATOM 1436 C C . PRO A 1 181 ? 15.946 -7.847 -49.392 1.00 36.66 181 PRO A C 1
ATOM 1438 O O . PRO A 1 181 ? 16.705 -6.879 -49.302 1.00 36.66 181 PRO A O 1
ATOM 1441 N N . GLN A 1 182 ? 16.384 -9.101 -49.531 1.00 40.44 182 GLN A N 1
ATOM 1442 C CA . GLN A 1 182 ? 17.787 -9.476 -49.686 1.00 40.44 182 GLN A CA 1
ATOM 1443 C C . GLN A 1 182 ? 18.391 -8.787 -50.919 1.00 40.44 182 GLN A C 1
ATOM 1445 O O . GLN A 1 182 ? 18.344 -9.303 -52.034 1.00 40.44 182 GLN A O 1
ATOM 1450 N N . ARG A 1 183 ? 19.009 -7.619 -50.731 1.00 35.44 183 ARG A N 1
ATOM 1451 C CA . ARG A 1 183 ? 20.012 -7.114 -51.667 1.00 35.44 183 ARG A CA 1
ATOM 1452 C C . ARG A 1 183 ? 21.374 -7.587 -51.188 1.00 35.44 183 ARG A C 1
ATOM 1454 O O . ARG A 1 183 ? 21.925 -7.062 -50.231 1.00 35.44 183 ARG A O 1
ATOM 1461 N N . SER A 1 184 ? 21.868 -8.604 -51.890 1.00 35.72 184 SER A N 1
ATOM 1462 C CA . SER A 1 184 ? 23.251 -9.082 -51.922 1.00 35.72 184 SER A CA 1
ATOM 1463 C C . SER A 1 184 ? 24.259 -7.972 -51.597 1.00 35.72 184 SER A C 1
ATOM 1465 O O . SER A 1 184 ? 24.618 -7.180 -52.471 1.00 35.72 184 SER A O 1
ATOM 1467 N N . ILE A 1 185 ? 24.772 -7.959 -50.366 1.00 38.69 185 ILE A N 1
ATOM 1468 C CA . ILE A 1 185 ? 25.985 -7.219 -50.026 1.00 38.69 185 ILE A CA 1
ATOM 1469 C C . ILE A 1 185 ? 27.137 -7.996 -50.663 1.00 38.69 185 ILE A C 1
ATOM 1471 O O . ILE A 1 185 ? 27.614 -8.996 -50.130 1.00 38.69 185 ILE A O 1
ATOM 1475 N N . LYS A 1 186 ? 27.553 -7.571 -51.860 1.00 33.44 186 LYS A N 1
ATOM 1476 C CA . LYS A 1 186 ? 28.850 -7.976 -52.400 1.00 33.44 186 LYS A CA 1
ATOM 1477 C C . LYS A 1 186 ? 29.916 -7.308 -51.539 1.00 33.44 186 LYS A C 1
ATOM 1479 O O . LYS A 1 186 ? 30.081 -6.091 -51.579 1.00 33.44 186 LYS A O 1
ATOM 1484 N N . A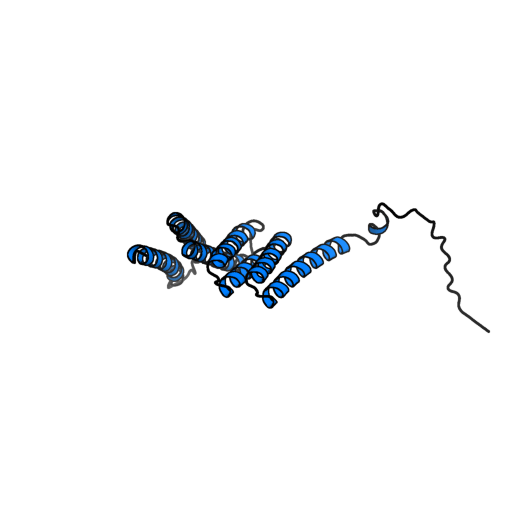SN A 1 187 ? 30.607 -8.130 -50.756 1.00 37.81 187 ASN A N 1
ATOM 1485 C CA . ASN A 1 187 ? 31.840 -7.786 -50.068 1.00 37.81 187 ASN A CA 1
ATOM 1486 C C . ASN A 1 187 ? 32.782 -7.048 -51.022 1.00 37.81 187 ASN A C 1
ATOM 1488 O O . ASN A 1 187 ? 33.227 -7.621 -52.013 1.00 37.81 187 ASN A O 1
ATOM 1492 N N . THR A 1 188 ? 33.134 -5.811 -50.684 1.00 30.50 188 THR A N 1
ATOM 1493 C CA . THR A 1 188 ? 34.382 -5.220 -51.171 1.00 30.50 188 THR A CA 1
ATOM 1494 C C . THR A 1 188 ? 35.141 -4.721 -49.955 1.00 30.50 188 THR A C 1
ATOM 1496 O O . THR A 1 188 ? 34.917 -3.631 -49.439 1.00 30.50 188 THR A O 1
ATOM 1499 N N . CYS A 1 189 ? 35.971 -5.622 -49.443 1.00 30.27 189 CYS A N 1
ATOM 1500 C CA . CYS A 1 189 ? 37.026 -5.341 -48.493 1.00 30.27 189 CYS A CA 1
ATOM 1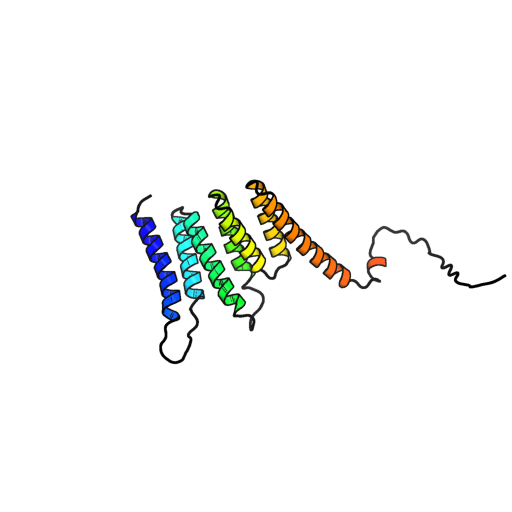501 C C . CYS A 1 189 ? 38.128 -4.588 -49.246 1.00 30.27 189 CYS A C 1
ATOM 1503 O O . CYS A 1 189 ? 38.676 -5.135 -50.199 1.00 30.27 189 CYS A O 1
ATOM 1505 N N . CYS A 1 190 ? 38.454 -3.367 -48.827 1.00 30.03 190 CYS A N 1
ATOM 1506 C CA . CYS A 1 190 ? 39.677 -2.690 -49.248 1.00 30.03 190 CYS A CA 1
ATOM 1507 C C . CYS A 1 190 ? 40.346 -2.064 -48.021 1.00 30.03 190 CYS A C 1
ATOM 1509 O O . CYS A 1 190 ? 40.128 -0.899 -47.705 1.00 30.03 190 CYS A O 1
ATOM 1511 N N . TYR A 1 191 ? 41.181 -2.853 -47.346 1.00 33.22 191 TYR A N 1
ATOM 1512 C CA . TYR A 1 191 ? 42.381 -2.336 -46.694 1.00 33.22 191 TYR A CA 1
ATOM 1513 C C . TYR A 1 191 ? 43.567 -2.658 -47.605 1.00 33.22 191 TYR A C 1
ATOM 1515 O O . TYR A 1 191 ? 43.860 -3.829 -47.831 1.00 33.22 191 TYR A O 1
ATOM 1523 N N . SER A 1 192 ? 44.278 -1.640 -48.089 1.00 30.41 192 SER A N 1
ATOM 1524 C CA . SER A 1 192 ? 45.697 -1.784 -48.431 1.00 30.41 192 SER A CA 1
ATOM 1525 C C . SER A 1 192 ? 46.417 -0.441 -48.321 1.00 30.41 192 SER A C 1
ATOM 1527 O O . SER A 1 192 ? 46.072 0.539 -48.975 1.00 30.41 192 SER A O 1
ATOM 1529 N N . THR A 1 193 ? 47.418 -0.438 -47.455 1.00 36.47 193 THR A N 1
ATOM 1530 C CA . THR A 1 193 ? 48.402 0.598 -47.143 1.00 36.47 193 THR A CA 1
ATOM 1531 C C . THR A 1 193 ? 49.388 0.904 -48.287 1.00 36.47 193 THR A C 1
ATOM 1533 O O . THR A 1 193 ? 49.956 -0.036 -48.829 1.00 36.47 193 THR A O 1
ATOM 1536 N N . GLN A 1 194 ? 49.667 2.212 -48.484 1.00 30.98 194 GLN A N 1
ATOM 1537 C CA . GLN A 1 194 ? 50.940 2.886 -48.889 1.00 30.98 194 GLN A CA 1
ATOM 1538 C C . GLN A 1 194 ? 51.597 2.585 -50.268 1.00 30.98 194 GLN A C 1
ATOM 1540 O O . GLN A 1 194 ? 51.279 1.570 -50.875 1.00 30.98 194 GLN A O 1
ATOM 1545 N N . PRO A 1 195 ? 52.627 3.344 -50.740 1.00 41.12 195 PRO A N 1
ATOM 1546 C CA . PRO A 1 195 ? 52.987 4.778 -50.607 1.00 41.12 195 PRO A CA 1
ATOM 1547 C C . PRO A 1 195 ? 53.329 5.455 -51.974 1.00 41.12 195 PRO A C 1
ATOM 1549 O O . PRO A 1 195 ? 53.452 4.778 -52.995 1.00 41.12 195 PRO A O 1
ATOM 1552 N N . LYS A 1 196 ? 53.569 6.778 -51.985 1.00 37.50 196 LYS A N 1
ATOM 1553 C CA . LYS A 1 196 ? 54.597 7.474 -52.796 1.00 37.50 196 LYS A CA 1
ATOM 1554 C C . LYS A 1 196 ? 54.848 8.874 -52.247 1.00 37.50 196 LYS A C 1
ATOM 1556 O O . LYS A 1 196 ? 53.848 9.527 -51.882 1.00 37.50 196 LYS A O 1
#

Sequence (196 aa):
MDMLEKDEFLKAYRSINAQLRKKFVGFRQEIRRPNVTDAVDGFENLSRKQLDLGFTELSAACRLAAAQLERSVSINAVSNNGTKQGAEYNNLYVESARTFCFTNQQLTIYECYEGAIGSTNDTCLAWFTSMEAGQTALHLNDYPNAISFFIKAFKLAQNEMEKNLSGMRPFDIILHWPGIPQRSIKNTCCYSTQPK

Radius of gyration: 26.2 Å; chains: 1; bounding box: 76×39×83 Å